Protein AF-A0A9P8D6M0-F1 (afdb_monomer_lite)

Organism: NCBI:txid1042133

Sequence (236 aa):
MTFIRHVSILCFIEASYGNVHDTEAHINGLINAVHLLSPLDDDFGHQSELEEELANRYLLLTYYAYQGFKARILGSDSLQNLFRQNNTAEFSTFVSQIYLWKTQNIGHLEMRLNAMKLLPFFFAALPSSTQFHNIDASPLIDCLKHVTTATQTVREDRYKCDPSWEWIEGSDSRLLCATIGSHFSSLFHDDMFSAAQSSKYSTSWSGMCAASSLYMHSVLELWNGGEAIDARFYVS

Radius of gyration: 18.77 Å; chains: 1; bounding box: 54×47×49 Å

Secondary structure (DSSP, 8-state):
-HHHHHHHHHHHHHHHHT-HHHHHHHHHHHHHHHHHHS-SSTTS----HHHHHHHHHHHHHHHHHHHHHHHHHHT-HHHHHHHHS-S---HHHHHHHHHHHHHTTGGGHHHHHHHHHHHHHHTSPPPTT--PPPEE-HHHHHHHHHHHHHHHHHHHSTTT--THHHHHHTHHHHHHHHHHHHHHHHHS--TTTTTT---SSEE-HHHHHHHHHHIIIIIS-TT-TT-PPPGGG---

Structure (mmCIF, N/CA/C/O backbone):
data_AF-A0A9P8D6M0-F1
#
_entry.id   AF-A0A9P8D6M0-F1
#
loop_
_atom_site.group_PDB
_atom_site.id
_atom_site.type_symbol
_atom_site.label_atom_id
_atom_site.label_alt_id
_atom_site.label_comp_id
_atom_site.label_asym_id
_atom_site.label_entity_id
_atom_site.label_seq_id
_atom_site.pdbx_PDB_ins_code
_atom_site.Cartn_x
_atom_site.Cartn_y
_atom_site.Cartn_z
_atom_site.occupancy
_atom_site.B_iso_or_equiv
_atom_site.auth_seq_id
_atom_site.auth_comp_id
_atom_site.auth_asym_id
_atom_site.auth_atom_id
_atom_site.pdbx_PDB_model_num
ATOM 1 N N . MET A 1 1 ? 6.606 -2.629 -18.109 1.00 68.81 1 MET A N 1
ATOM 2 C CA . MET A 1 1 ? 6.425 -1.821 -16.875 1.00 68.81 1 MET A CA 1
ATOM 3 C C . MET A 1 1 ? 5.336 -0.750 -16.903 1.00 68.81 1 MET A C 1
ATOM 5 O O . MET A 1 1 ? 4.592 -0.636 -15.935 1.00 68.81 1 MET A O 1
ATOM 9 N N . THR A 1 2 ? 5.182 0.025 -17.980 1.00 80.44 2 THR A N 1
ATOM 10 C CA . THR A 1 2 ? 4.226 1.149 -18.046 1.00 80.44 2 THR A CA 1
ATOM 11 C C . THR A 1 2 ? 2.773 0.771 -17.724 1.00 80.44 2 THR A C 1
ATOM 13 O O . THR A 1 2 ? 2.105 1.526 -17.029 1.00 80.44 2 THR A O 1
ATOM 16 N N . PHE A 1 3 ? 2.283 -0.387 -18.178 1.00 86.56 3 PHE A N 1
ATOM 17 C CA . PHE A 1 3 ? 0.923 -0.860 -17.880 1.00 86.56 3 PHE A CA 1
ATOM 18 C C . PHE A 1 3 ? 0.691 -1.075 -16.375 1.00 86.56 3 PHE A C 1
ATOM 20 O O . PHE A 1 3 ? -0.178 -0.420 -15.807 1.00 86.56 3 PHE A O 1
ATOM 27 N N . ILE A 1 4 ? 1.518 -1.914 -15.731 1.00 88.81 4 ILE A N 1
ATOM 28 C CA . ILE A 1 4 ? 1.419 -2.244 -14.296 1.00 88.81 4 ILE A CA 1
ATOM 29 C C . ILE A 1 4 ? 1.401 -0.964 -13.462 1.00 88.81 4 ILE A C 1
ATOM 31 O O . ILE A 1 4 ? 0.510 -0.763 -12.647 1.00 88.81 4 ILE A O 1
ATOM 35 N N . ARG A 1 5 ? 2.320 -0.039 -13.752 1.00 90.69 5 ARG A N 1
ATOM 36 C CA . ARG A 1 5 ? 2.402 1.255 -13.072 1.00 90.69 5 ARG A CA 1
ATOM 37 C C . ARG A 1 5 ? 1.114 2.079 -13.178 1.00 90.69 5 ARG A C 1
ATOM 39 O O . ARG A 1 5 ? 0.656 2.618 -12.178 1.00 90.69 5 ARG A O 1
ATOM 46 N N . HIS A 1 6 ? 0.539 2.212 -14.376 1.00 90.94 6 HIS A N 1
ATOM 47 C CA . HIS A 1 6 ? -0.672 3.020 -14.565 1.00 90.94 6 HIS A CA 1
ATOM 48 C C . HIS A 1 6 ? -1.898 2.384 -13.917 1.00 90.94 6 HIS A C 1
ATOM 50 O O . HIS A 1 6 ? -2.681 3.100 -13.297 1.00 90.94 6 HIS A O 1
ATOM 56 N N . VAL A 1 7 ? -2.051 1.062 -14.020 1.00 92.44 7 VAL A N 1
ATOM 57 C CA . VAL A 1 7 ? -3.169 0.368 -13.373 1.00 92.44 7 VAL A CA 1
ATOM 58 C C . VAL A 1 7 ? -3.021 0.423 -11.850 1.00 92.44 7 VAL A C 1
ATOM 60 O O . VAL A 1 7 ? -4.000 0.693 -11.169 1.00 92.44 7 VAL A O 1
ATOM 63 N N . SER A 1 8 ? -1.806 0.312 -11.301 1.00 92.12 8 SER A N 1
ATOM 64 C CA . SER A 1 8 ? -1.553 0.542 -9.870 1.00 92.12 8 SER A CA 1
ATOM 65 C C . SER A 1 8 ? -1.984 1.937 -9.406 1.00 92.12 8 SER A C 1
ATOM 67 O O . SER A 1 8 ? -2.652 2.067 -8.381 1.00 92.12 8 SER A O 1
ATOM 69 N N . ILE A 1 9 ? -1.653 2.988 -10.167 1.00 90.94 9 ILE A N 1
ATOM 70 C CA . ILE A 1 9 ? -2.104 4.359 -9.872 1.00 90.94 9 ILE A CA 1
ATOM 71 C C . ILE A 1 9 ? -3.635 4.448 -9.920 1.00 90.94 9 ILE A C 1
ATOM 73 O O . ILE A 1 9 ? -4.235 5.047 -9.027 1.00 90.94 9 ILE A O 1
ATOM 77 N N . LEU A 1 10 ? -4.267 3.848 -10.933 1.00 91.19 10 LEU A N 1
ATOM 78 C CA . LEU A 1 10 ? -5.723 3.832 -11.074 1.00 91.19 10 LEU A CA 1
ATOM 79 C C . LEU A 1 10 ? -6.395 3.171 -9.862 1.00 91.19 10 LEU A C 1
ATOM 81 O O . LEU A 1 10 ? -7.281 3.779 -9.267 1.00 91.19 10 LEU A O 1
ATOM 85 N N . CYS A 1 11 ? -5.899 2.009 -9.427 1.00 91.31 11 CYS A N 1
ATOM 86 C CA . CYS A 1 11 ? -6.375 1.328 -8.224 1.00 91.31 11 CYS A CA 1
ATOM 87 C C . CYS A 1 11 ? -6.302 2.230 -6.984 1.00 91.31 11 CYS A C 1
ATOM 89 O O . CYS A 1 11 ? -7.242 2.280 -6.197 1.00 91.31 11 CYS A O 1
ATOM 91 N N . PHE A 1 12 ? -5.202 2.968 -6.802 1.00 86.12 12 PHE A N 1
ATOM 92 C CA . PHE A 1 12 ? -5.057 3.909 -5.687 1.00 86.12 12 PHE A CA 1
ATOM 93 C C . PHE A 1 12 ? -6.108 5.020 -5.715 1.00 86.12 12 PHE A C 1
ATOM 95 O O . PHE A 1 12 ? -6.651 5.387 -4.669 1.00 86.12 12 PHE A O 1
ATOM 102 N N . ILE A 1 13 ? -6.381 5.563 -6.902 1.00 85.25 13 ILE A N 1
ATOM 103 C CA . ILE A 1 13 ? -7.381 6.612 -7.100 1.00 85.25 13 ILE A CA 1
ATOM 104 C C . ILE A 1 13 ? -8.771 6.055 -6.780 1.00 85.25 13 ILE A C 1
ATOM 106 O O . ILE A 1 13 ? -9.466 6.605 -5.929 1.00 85.25 13 ILE A O 1
ATOM 110 N N . GLU A 1 14 ? -9.154 4.939 -7.393 1.00 86.81 14 GLU A N 1
ATOM 111 C CA . GLU A 1 14 ? -10.453 4.288 -7.191 1.00 86.81 14 GLU A CA 1
ATOM 112 C C . GLU A 1 14 ? -10.690 3.892 -5.730 1.00 86.81 14 GLU A C 1
ATOM 114 O O . GLU A 1 14 ? -11.749 4.200 -5.178 1.00 86.81 14 GLU A O 1
ATOM 119 N N . ALA A 1 15 ? -9.687 3.309 -5.065 1.00 81.75 15 ALA A N 1
ATOM 120 C CA . ALA A 1 15 ? -9.768 2.949 -3.651 1.00 81.75 15 ALA A CA 1
ATOM 121 C C . ALA A 1 15 ? -9.974 4.182 -2.765 1.00 81.75 15 ALA A C 1
ATOM 123 O O . ALA A 1 15 ? -10.752 4.143 -1.812 1.00 81.75 15 ALA A O 1
ATOM 124 N N . SER A 1 16 ? -9.315 5.295 -3.103 1.00 77.44 16 SER A N 1
ATOM 125 C CA . SER A 1 16 ? -9.467 6.569 -2.390 1.00 77.44 16 SER A CA 1
ATOM 126 C C . SER A 1 16 ? -10.862 7.176 -2.572 1.00 77.44 16 SER A C 1
ATOM 128 O O . SER A 1 16 ? -11.345 7.865 -1.674 1.00 77.44 16 SER A O 1
ATOM 130 N N . TYR A 1 17 ? -11.527 6.899 -3.698 1.00 76.25 17 TYR A N 1
ATOM 131 C CA . TYR A 1 17 ? -12.930 7.256 -3.936 1.00 76.25 17 TYR A CA 1
ATOM 132 C C . TYR A 1 17 ? -13.930 6.268 -3.321 1.00 76.25 17 TYR A C 1
ATOM 134 O O . TYR A 1 17 ? -15.126 6.548 -3.325 1.00 76.25 17 TYR A O 1
ATOM 142 N N . GLY A 1 18 ? -13.458 5.147 -2.773 1.00 73.56 18 GLY A N 1
ATOM 143 C CA . GLY A 1 18 ? -14.300 4.096 -2.208 1.00 73.56 18 GLY A CA 1
ATOM 144 C C . GLY A 1 18 ? -14.907 3.144 -3.240 1.00 73.56 18 GLY A C 1
ATOM 145 O O . GLY A 1 18 ? -15.802 2.374 -2.891 1.00 73.56 18 GLY A O 1
ATOM 146 N N . ASN A 1 19 ? -14.409 3.135 -4.482 1.00 82.44 19 ASN A N 1
ATOM 147 C CA . ASN A 1 19 ? -14.841 2.212 -5.538 1.00 82.44 19 ASN A CA 1
ATOM 148 C C . ASN A 1 19 ? -14.213 0.821 -5.339 1.00 82.44 19 ASN A C 1
ATOM 150 O O . ASN A 1 19 ? -13.439 0.341 -6.163 1.00 82.44 19 ASN A O 1
ATOM 154 N N . VAL A 1 20 ? -14.540 0.169 -4.219 1.00 81.50 20 VAL A N 1
ATOM 155 C CA . VAL A 1 20 ? -13.906 -1.087 -3.776 1.00 81.50 20 VAL A CA 1
ATOM 156 C C . VAL A 1 20 ? -13.996 -2.191 -4.834 1.00 81.50 20 VAL A C 1
ATOM 158 O O . VAL A 1 20 ? -13.030 -2.928 -5.007 1.00 81.50 20 VAL A O 1
ATOM 161 N N . HIS A 1 21 ? -15.125 -2.295 -5.544 1.00 83.88 21 HIS A N 1
ATOM 162 C CA . HIS A 1 21 ? -15.348 -3.340 -6.547 1.00 83.88 21 HIS A CA 1
ATOM 163 C C . HIS A 1 21 ? -14.479 -3.153 -7.799 1.00 83.88 21 HIS A C 1
ATOM 165 O O . HIS A 1 21 ? -13.825 -4.099 -8.237 1.00 83.88 21 HIS A O 1
ATOM 171 N N . ASP A 1 22 ? -14.419 -1.931 -8.333 1.00 87.75 22 ASP A N 1
ATOM 172 C CA . ASP A 1 22 ? -13.602 -1.620 -9.511 1.00 87.75 22 ASP A CA 1
ATOM 173 C C . ASP A 1 22 ? -12.113 -1.786 -9.188 1.00 87.75 22 ASP A C 1
ATOM 175 O O . ASP A 1 22 ? -11.378 -2.434 -9.936 1.00 87.75 22 ASP A O 1
ATOM 179 N N . THR A 1 23 ? -11.685 -1.313 -8.010 1.00 89.25 23 THR A N 1
ATOM 180 C CA . THR A 1 23 ? -10.311 -1.525 -7.545 1.00 89.25 23 THR A CA 1
ATOM 181 C C . THR A 1 23 ? -9.975 -3.010 -7.421 1.00 89.25 23 THR A C 1
ATOM 183 O O . THR A 1 23 ? -8.893 -3.428 -7.829 1.00 89.25 23 THR A O 1
ATOM 186 N N . GLU A 1 24 ? -10.881 -3.829 -6.883 1.00 89.25 24 GLU A N 1
ATOM 187 C CA . GLU A 1 24 ? -10.674 -5.277 -6.764 1.00 89.25 24 GLU A CA 1
ATOM 188 C C . GLU A 1 24 ? -10.514 -5.943 -8.132 1.00 89.25 24 GLU A C 1
ATOM 190 O O . GLU A 1 24 ? -9.619 -6.769 -8.326 1.00 89.25 24 GLU A O 1
ATOM 195 N N . ALA A 1 25 ? -11.343 -5.560 -9.105 1.00 91.12 25 ALA A N 1
ATOM 196 C CA . ALA A 1 25 ? -11.245 -6.058 -10.472 1.00 91.12 25 ALA A CA 1
ATOM 197 C C . ALA A 1 25 ? -9.892 -5.695 -11.108 1.00 91.12 25 ALA A C 1
ATOM 199 O O . ALA A 1 25 ? -9.228 -6.559 -11.690 1.00 91.12 25 ALA A O 1
ATOM 200 N N . HIS A 1 26 ? -9.437 -4.451 -10.947 1.00 92.81 26 HIS A N 1
ATOM 201 C CA . HIS A 1 26 ? -8.143 -4.005 -11.464 1.00 92.81 26 HIS A CA 1
ATOM 202 C C . HIS A 1 26 ? -6.951 -4.661 -10.756 1.00 92.81 26 HIS A C 1
ATOM 204 O O . HIS A 1 26 ? -5.991 -5.043 -11.426 1.00 92.81 26 HIS A O 1
ATOM 210 N N . ILE A 1 27 ? -7.011 -4.874 -9.439 1.00 90.56 27 ILE A N 1
ATOM 211 C CA . ILE A 1 27 ? -5.976 -5.609 -8.692 1.00 90.56 27 ILE A CA 1
ATOM 212 C C . ILE A 1 27 ? -5.901 -7.063 -9.147 1.00 90.56 27 ILE A C 1
ATOM 214 O O . ILE A 1 27 ? -4.808 -7.569 -9.387 1.00 90.56 27 ILE A O 1
ATOM 218 N N . ASN A 1 28 ? -7.040 -7.727 -9.336 1.00 89.88 28 ASN A N 1
ATOM 219 C CA . ASN A 1 28 ? -7.070 -9.082 -9.885 1.00 89.88 28 ASN A CA 1
ATOM 220 C C . ASN A 1 28 ? -6.449 -9.141 -11.287 1.00 89.88 28 ASN A C 1
ATOM 222 O O . ASN A 1 28 ? -5.676 -10.053 -11.587 1.00 89.88 28 ASN A O 1
ATOM 226 N N . GLY A 1 29 ? -6.739 -8.145 -12.129 1.00 89.56 29 GLY A N 1
ATOM 227 C CA . GLY A 1 29 ? -6.099 -7.983 -13.433 1.00 89.56 29 GLY A CA 1
ATOM 228 C C . GLY A 1 29 ? -4.584 -7.780 -13.332 1.00 89.56 29 GLY A C 1
ATOM 229 O O . GLY A 1 29 ? -3.839 -8.403 -14.085 1.00 89.56 29 GLY A O 1
ATOM 230 N N . LEU A 1 30 ? -4.119 -6.962 -12.383 1.00 89.69 30 LEU A N 1
ATOM 231 C CA . LEU A 1 30 ? -2.697 -6.731 -12.114 1.00 89.69 30 LEU A CA 1
ATOM 232 C C . LEU A 1 30 ? -1.973 -8.001 -11.670 1.00 89.69 30 LEU A C 1
ATOM 234 O O . LEU A 1 30 ? -0.913 -8.295 -12.212 1.00 89.69 30 LEU A O 1
ATOM 238 N N . ILE A 1 31 ? -2.541 -8.751 -10.723 1.00 87.75 31 ILE A N 1
ATOM 239 C CA . ILE A 1 31 ? -1.987 -10.026 -10.244 1.00 87.75 31 ILE A CA 1
ATOM 240 C C . ILE A 1 31 ? -1.810 -10.978 -11.428 1.00 87.75 31 ILE A C 1
ATOM 242 O O . ILE A 1 31 ? -0.715 -11.481 -11.664 1.00 87.75 31 ILE A O 1
ATOM 246 N N . ASN A 1 32 ? -2.861 -11.154 -12.234 1.00 86.50 32 ASN A N 1
ATOM 247 C CA . ASN A 1 32 ? -2.803 -12.007 -13.418 1.00 86.50 32 ASN A CA 1
ATOM 248 C C . ASN A 1 32 ? -1.761 -11.512 -14.434 1.00 86.50 32 ASN A C 1
ATOM 250 O O . ASN A 1 32 ? -1.028 -12.318 -14.995 1.00 86.50 32 ASN A O 1
ATOM 254 N N . ALA A 1 33 ? -1.663 -10.199 -14.660 1.00 83.44 33 ALA A N 1
ATOM 255 C CA . ALA A 1 33 ? -0.677 -9.626 -15.570 1.00 83.44 33 ALA A CA 1
ATOM 256 C C . ALA A 1 33 ? 0.760 -9.840 -15.075 1.00 83.44 33 ALA A C 1
ATOM 258 O O . ALA A 1 33 ? 1.616 -10.196 -15.875 1.00 83.44 33 ALA A O 1
ATOM 259 N N . VAL A 1 34 ? 1.027 -9.661 -13.778 1.00 81.69 34 VAL A N 1
ATOM 260 C CA . VAL A 1 34 ? 2.345 -9.935 -13.187 1.00 81.69 34 VAL A CA 1
ATOM 261 C C . VAL A 1 34 ? 2.681 -11.419 -13.296 1.00 81.69 34 VAL A C 1
ATOM 263 O O . VAL A 1 34 ? 3.779 -11.733 -13.730 1.00 81.69 34 VAL A O 1
ATOM 266 N N . HIS A 1 35 ? 1.744 -12.329 -13.016 1.00 78.88 35 HIS A N 1
ATOM 267 C CA . HIS A 1 35 ? 1.974 -13.768 -13.198 1.00 78.88 35 HIS A CA 1
ATOM 268 C C . HIS A 1 35 ? 2.259 -14.155 -14.652 1.00 78.88 35 HIS A C 1
ATOM 270 O O . HIS A 1 35 ? 3.153 -14.954 -14.895 1.00 78.88 35 HIS A O 1
ATOM 276 N N . LEU A 1 36 ? 1.527 -13.588 -15.615 1.00 75.06 36 LEU A N 1
ATOM 277 C CA . LEU A 1 36 ? 1.749 -13.844 -17.044 1.00 75.06 36 LEU A CA 1
ATOM 278 C C . LEU A 1 36 ? 3.077 -13.272 -17.554 1.00 75.06 36 LEU A C 1
ATOM 280 O O . LEU A 1 36 ? 3.615 -13.769 -18.538 1.00 75.06 36 LEU A O 1
ATOM 284 N N . LEU A 1 37 ? 3.561 -12.197 -16.931 1.00 70.06 37 LEU A N 1
ATOM 285 C CA . LEU A 1 37 ? 4.826 -11.547 -17.274 1.00 70.06 37 LEU A 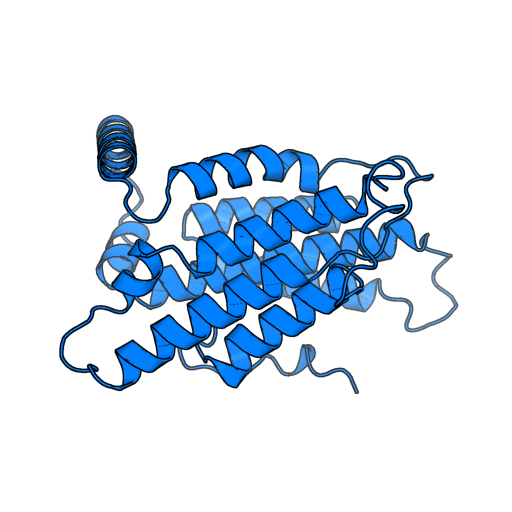CA 1
ATOM 286 C C . LEU A 1 37 ? 6.009 -12.096 -16.468 1.00 70.06 37 LEU A C 1
ATOM 288 O O . LEU A 1 37 ? 7.148 -11.810 -16.822 1.00 70.06 37 LEU A O 1
ATOM 292 N N . SER A 1 38 ? 5.746 -12.857 -15.403 1.00 64.88 38 SER A N 1
ATOM 293 C CA . SER A 1 38 ? 6.770 -13.534 -14.619 1.00 64.88 38 SER A CA 1
ATOM 294 C C . SER A 1 38 ? 7.327 -14.693 -15.454 1.00 64.88 38 SER A C 1
ATOM 296 O O . SER A 1 38 ? 6.543 -15.452 -16.035 1.00 64.88 38 SER A O 1
ATOM 298 N N . PRO A 1 39 ? 8.657 -14.821 -15.578 1.00 55.94 39 PRO A N 1
ATOM 299 C CA . PRO A 1 39 ? 9.286 -15.776 -16.477 1.00 55.94 39 PRO A CA 1
ATOM 300 C C . PRO A 1 39 ? 9.166 -17.187 -15.893 1.00 55.94 39 PRO A C 1
ATOM 302 O O . PRO A 1 39 ? 10.076 -17.695 -15.246 1.00 55.94 39 PRO A O 1
ATOM 305 N N . LEU A 1 40 ? 8.018 -17.829 -16.099 1.00 52.06 40 LEU A N 1
ATOM 306 C CA . LEU A 1 40 ? 7.870 -19.267 -15.867 1.00 52.06 40 LEU A CA 1
ATOM 307 C C . LEU A 1 40 ? 8.442 -20.097 -17.029 1.00 52.06 40 LEU A C 1
ATOM 309 O O . LEU A 1 40 ? 8.660 -21.288 -16.850 1.00 52.06 40 LEU A O 1
ATOM 313 N N . ASP A 1 41 ? 8.751 -19.465 -18.167 1.00 46.25 41 ASP A N 1
ATOM 314 C CA . ASP A 1 41 ? 9.452 -20.071 -19.299 1.00 46.25 41 ASP A CA 1
ATOM 315 C C . ASP A 1 41 ? 10.568 -19.131 -19.792 1.00 46.25 41 ASP A C 1
ATOM 317 O O . ASP A 1 41 ? 10.318 -17.965 -20.106 1.00 46.25 41 ASP A O 1
ATOM 321 N N . ASP A 1 42 ? 11.789 -19.668 -19.892 1.00 49.97 42 ASP A N 1
ATOM 322 C CA . ASP A 1 42 ? 13.072 -19.046 -20.296 1.00 49.97 42 ASP A CA 1
ATOM 323 C C . ASP A 1 42 ? 13.070 -18.313 -21.666 1.00 49.97 42 ASP A C 1
ATOM 325 O O . ASP A 1 42 ? 14.105 -17.816 -22.114 1.00 49.97 42 ASP A O 1
ATOM 329 N N . ASP A 1 43 ? 11.928 -18.242 -22.357 1.00 49.81 43 ASP A N 1
ATOM 330 C CA . ASP A 1 43 ? 11.811 -17.834 -23.765 1.00 49.81 43 ASP A CA 1
ATOM 331 C C . ASP A 1 43 ? 11.221 -16.419 -23.959 1.00 49.81 43 ASP A C 1
ATOM 333 O O . ASP A 1 43 ? 11.265 -15.857 -25.059 1.00 49.81 43 ASP A O 1
ATOM 337 N N . PHE A 1 44 ? 10.706 -15.782 -22.897 1.00 44.72 44 PHE A N 1
ATOM 338 C CA . PHE A 1 44 ? 10.322 -14.367 -22.941 1.00 44.72 44 PHE A CA 1
ATOM 339 C C . PHE A 1 44 ? 11.512 -13.488 -22.554 1.00 44.72 44 PHE A C 1
ATOM 341 O O . PHE A 1 44 ? 11.949 -13.458 -21.408 1.00 44.72 44 PHE A O 1
ATOM 348 N N . GLY A 1 45 ? 12.044 -12.788 -23.562 1.00 49.12 45 GLY A N 1
ATOM 349 C CA . GLY A 1 45 ? 13.271 -11.997 -23.506 1.00 49.12 45 GLY A CA 1
ATOM 350 C C . GLY A 1 45 ? 13.483 -11.219 -22.207 1.00 49.12 45 GLY A C 1
ATOM 351 O O . GLY A 1 45 ? 12.568 -10.583 -21.693 1.00 49.12 45 GLY A O 1
ATOM 352 N N . HIS A 1 46 ? 14.730 -11.272 -21.733 1.00 48.94 46 HIS A N 1
ATOM 353 C CA . HIS A 1 46 ? 15.239 -10.735 -20.473 1.00 48.94 46 HIS A CA 1
ATOM 354 C C . HIS A 1 46 ? 14.590 -9.403 -20.060 1.00 48.94 46 HIS A C 1
ATOM 356 O O . HIS A 1 46 ? 15.062 -8.325 -20.436 1.00 48.94 46 HIS A O 1
ATOM 362 N N . GLN A 1 47 ? 13.527 -9.458 -19.250 1.00 56.91 47 GLN A N 1
ATOM 363 C CA . GLN A 1 47 ? 13.171 -8.309 -18.426 1.00 56.91 47 GLN A CA 1
ATOM 364 C C . GLN A 1 47 ? 14.352 -8.047 -17.495 1.00 56.91 47 GLN A C 1
ATOM 366 O O . GLN A 1 47 ? 14.925 -8.974 -16.926 1.00 56.91 47 GLN A O 1
ATOM 371 N N . SER A 1 48 ? 14.765 -6.784 -17.383 1.00 67.62 48 SER A N 1
ATOM 372 C CA . SER A 1 48 ? 15.813 -6.453 -16.420 1.00 67.62 48 SER A CA 1
ATOM 373 C C . SER A 1 48 ? 15.295 -6.720 -15.005 1.00 67.62 48 SER A C 1
ATOM 375 O O . SER A 1 48 ? 14.139 -6.412 -14.716 1.00 67.62 48 SER A O 1
ATOM 377 N N . GLU A 1 49 ? 16.150 -7.236 -14.120 1.00 77.25 49 GLU A N 1
ATOM 378 C CA . GLU A 1 49 ? 15.826 -7.491 -12.703 1.00 77.25 49 GLU A CA 1
ATOM 379 C C . GLU A 1 49 ? 15.170 -6.267 -12.025 1.00 77.25 49 GLU A C 1
ATOM 381 O O . GLU A 1 49 ? 14.292 -6.396 -11.174 1.00 77.25 49 GLU A O 1
ATOM 386 N N . LEU A 1 50 ? 15.546 -5.055 -12.456 1.00 83.69 50 LEU A N 1
ATOM 387 C CA . LEU A 1 50 ? 14.959 -3.792 -12.008 1.00 83.69 50 LEU A CA 1
ATOM 388 C C . LEU A 1 50 ? 13.480 -3.649 -12.387 1.00 83.69 50 LEU A C 1
ATOM 390 O O . LEU A 1 50 ? 12.676 -3.176 -11.583 1.00 83.69 50 LEU A O 1
ATOM 394 N N . GLU A 1 51 ? 13.126 -3.990 -13.625 1.00 83.69 51 GLU A N 1
ATOM 395 C CA . GLU A 1 51 ? 11.750 -3.895 -14.103 1.00 83.69 51 GLU A CA 1
ATOM 396 C C . GLU A 1 51 ? 10.851 -4.865 -13.337 1.00 83.69 51 GLU A C 1
ATOM 398 O O . GLU A 1 51 ? 9.793 -4.460 -12.857 1.00 83.69 51 GLU A O 1
ATOM 403 N N . GLU A 1 52 ? 11.284 -6.113 -13.171 1.00 83.50 52 GLU A N 1
ATOM 404 C CA . GLU A 1 52 ? 10.541 -7.120 -12.411 1.00 83.50 52 GLU A CA 1
ATOM 405 C C . GLU A 1 52 ? 10.321 -6.681 -10.956 1.00 83.50 52 GLU A C 1
ATOM 407 O O . GLU A 1 52 ? 9.190 -6.662 -10.461 1.00 83.50 52 GLU A O 1
ATOM 412 N N . GLU A 1 53 ? 11.379 -6.227 -10.283 1.00 86.38 53 GLU A N 1
ATOM 413 C CA . GLU A 1 53 ? 11.286 -5.743 -8.906 1.00 86.38 53 GLU A CA 1
ATOM 414 C C . GLU A 1 53 ? 10.381 -4.501 -8.795 1.00 86.38 53 GLU A C 1
ATOM 416 O O . GLU A 1 53 ? 9.613 -4.374 -7.839 1.00 86.38 53 GLU A O 1
ATOM 421 N N . LEU A 1 54 ? 10.388 -3.596 -9.780 1.00 89.50 54 LEU A N 1
ATOM 422 C CA . LEU A 1 54 ? 9.457 -2.463 -9.819 1.00 89.50 54 LEU A CA 1
ATOM 423 C C . LEU A 1 54 ? 8.001 -2.903 -9.999 1.00 89.50 54 LEU A C 1
ATOM 425 O O . LEU A 1 54 ? 7.129 -2.380 -9.303 1.00 89.50 54 LEU A O 1
ATOM 429 N N . ALA A 1 55 ? 7.725 -3.862 -10.886 1.00 88.44 55 ALA A N 1
ATOM 430 C CA . ALA A 1 55 ? 6.390 -4.442 -11.032 1.00 88.44 55 ALA A CA 1
ATOM 431 C C . ALA A 1 55 ? 5.891 -5.034 -9.711 1.00 88.44 55 ALA A C 1
ATOM 433 O O . ALA A 1 55 ? 4.776 -4.721 -9.282 1.00 88.44 55 ALA A O 1
ATOM 434 N N . ASN A 1 56 ? 6.737 -5.820 -9.045 1.00 88.75 56 ASN A N 1
ATOM 435 C CA . ASN A 1 56 ? 6.428 -6.422 -7.752 1.00 88.75 56 ASN A CA 1
ATOM 436 C C . ASN A 1 56 ? 6.160 -5.353 -6.690 1.00 88.75 56 ASN A C 1
ATOM 438 O O . ASN A 1 56 ? 5.160 -5.427 -5.978 1.00 88.75 56 ASN A O 1
ATOM 442 N N . ARG A 1 57 ? 6.985 -4.304 -6.622 1.00 92.25 57 ARG A N 1
ATOM 443 C CA . ARG A 1 57 ? 6.796 -3.186 -5.683 1.00 92.25 57 ARG A CA 1
ATOM 444 C C . ARG A 1 57 ? 5.496 -2.427 -5.914 1.00 92.25 57 ARG A C 1
ATOM 446 O O . ARG A 1 57 ? 4.802 -2.105 -4.948 1.00 92.25 57 ARG A O 1
ATOM 453 N N . TYR A 1 58 ? 5.151 -2.152 -7.171 1.00 91.94 58 TYR A N 1
ATOM 454 C CA . TYR A 1 58 ? 3.891 -1.499 -7.527 1.00 91.94 58 TYR A CA 1
ATOM 455 C C . TYR A 1 58 ? 2.695 -2.364 -7.145 1.00 91.94 58 TYR A C 1
ATOM 457 O O . TYR A 1 58 ? 1.766 -1.857 -6.512 1.00 91.94 58 TYR A O 1
ATOM 465 N N . LEU A 1 59 ? 2.733 -3.661 -7.461 1.00 90.12 59 LEU A N 1
ATOM 466 C CA . LEU A 1 59 ? 1.681 -4.603 -7.094 1.00 90.12 59 LEU A CA 1
ATOM 467 C C . LEU A 1 59 ? 1.517 -4.688 -5.572 1.00 90.12 59 LEU A C 1
ATOM 469 O O . LEU A 1 59 ? 0.413 -4.486 -5.072 1.00 90.12 59 LEU A O 1
ATOM 473 N N . LEU A 1 60 ? 2.610 -4.923 -4.843 1.00 90.88 60 LEU A N 1
ATOM 474 C CA . LEU A 1 60 ? 2.605 -5.080 -3.390 1.00 90.88 60 LEU A CA 1
ATOM 475 C C . LEU A 1 60 ? 2.086 -3.828 -2.687 1.00 90.88 60 LEU A C 1
ATOM 477 O O . LEU A 1 60 ? 1.193 -3.941 -1.854 1.00 90.88 60 LEU A O 1
ATOM 481 N N . LEU A 1 61 ? 2.567 -2.632 -3.048 1.00 90.19 61 LEU A N 1
ATOM 482 C CA . LEU A 1 61 ? 2.064 -1.396 -2.442 1.00 90.19 61 LEU A CA 1
ATOM 483 C C . LEU A 1 61 ? 0.574 -1.182 -2.753 1.00 90.19 61 LEU A C 1
ATOM 485 O O . LEU A 1 61 ? -0.185 -0.776 -1.873 1.00 90.19 61 LEU A O 1
ATOM 489 N N . THR A 1 62 ? 0.157 -1.443 -3.996 1.00 89.56 62 THR A N 1
ATOM 490 C CA . THR A 1 62 ? -1.246 -1.290 -4.415 1.00 89.56 62 THR A CA 1
ATOM 491 C C . THR A 1 62 ? -2.150 -2.229 -3.629 1.00 89.56 62 THR A C 1
ATOM 493 O O . THR A 1 62 ? -3.165 -1.796 -3.086 1.00 89.56 62 THR A O 1
ATOM 496 N N . TYR A 1 63 ? -1.757 -3.497 -3.522 1.00 87.69 63 TYR A N 1
ATOM 497 C CA . TYR A 1 63 ? -2.480 -4.509 -2.764 1.00 87.69 63 TYR A CA 1
ATOM 498 C C . TYR A 1 63 ? -2.543 -4.155 -1.275 1.00 87.69 63 TYR A C 1
ATOM 500 O O . TYR A 1 63 ? -3.623 -4.151 -0.689 1.00 87.69 63 TYR A O 1
ATOM 508 N N . TYR A 1 64 ? -1.405 -3.775 -0.689 1.00 86.81 64 TYR A N 1
ATOM 509 C CA . TYR A 1 64 ? -1.293 -3.342 0.702 1.00 86.81 64 TYR A CA 1
ATOM 510 C C . TYR A 1 64 ? -2.276 -2.201 1.002 1.00 86.81 64 TYR A C 1
ATOM 512 O O . TYR A 1 64 ? -3.070 -2.268 1.941 1.00 86.81 64 TYR A O 1
ATOM 520 N N . ALA A 1 65 ? -2.246 -1.139 0.191 1.00 82.81 65 ALA A N 1
ATOM 521 C CA . ALA A 1 65 ? -3.114 0.014 0.389 1.00 82.81 65 ALA A CA 1
ATOM 522 C C . ALA A 1 65 ? -4.591 -0.340 0.194 1.00 82.81 65 ALA A C 1
ATOM 524 O O . ALA A 1 65 ? -5.421 0.071 1.004 1.00 82.81 65 ALA A O 1
ATOM 525 N N . TYR A 1 66 ? -4.916 -1.125 -0.837 1.00 85.88 66 TYR A N 1
ATOM 526 C CA . TYR A 1 66 ? -6.278 -1.587 -1.085 1.00 85.88 66 TYR A CA 1
ATOM 527 C C . TYR A 1 66 ? -6.839 -2.392 0.078 1.00 85.88 66 TYR A C 1
ATOM 529 O O . TYR A 1 66 ? -7.945 -2.088 0.510 1.00 85.88 66 TYR A O 1
ATOM 537 N N . GLN A 1 67 ? -6.095 -3.356 0.623 1.00 83.19 67 GLN A N 1
ATOM 538 C CA . GLN A 1 67 ? -6.582 -4.144 1.756 1.00 83.19 67 GLN A CA 1
ATOM 539 C C . GLN A 1 67 ? -6.852 -3.257 2.973 1.00 83.19 67 GLN A C 1
ATOM 541 O O . GLN A 1 67 ? -7.910 -3.359 3.598 1.00 83.19 67 GLN A O 1
ATOM 546 N N . GLY A 1 68 ? -5.967 -2.291 3.234 1.00 78.38 68 GLY A N 1
ATOM 547 C CA . GLY A 1 68 ? -6.201 -1.260 4.242 1.00 78.38 68 GLY A CA 1
ATOM 548 C C . GLY A 1 68 ? -7.463 -0.426 3.973 1.00 78.38 68 GLY A C 1
ATOM 549 O O . GLY A 1 68 ? -8.220 -0.146 4.901 1.00 78.38 68 GLY A O 1
ATOM 550 N N . PHE A 1 69 ? -7.735 -0.032 2.725 1.00 77.25 69 PHE A N 1
ATOM 551 C CA . PHE A 1 69 ? -8.953 0.708 2.365 1.00 77.25 69 PHE A CA 1
ATOM 552 C C . PHE A 1 69 ? -10.220 -0.152 2.457 1.00 77.25 69 PHE A C 1
ATOM 554 O O . PHE A 1 69 ? -11.200 0.282 3.063 1.00 77.25 69 PHE A O 1
ATOM 561 N N . LYS A 1 70 ? -10.197 -1.370 1.905 1.00 79.75 70 LYS A N 1
ATOM 562 C CA . LYS A 1 70 ? -11.303 -2.335 1.915 1.00 79.75 70 LYS A CA 1
ATOM 563 C C . LYS A 1 70 ? -11.731 -2.632 3.347 1.00 79.75 70 LYS A C 1
ATOM 565 O O . LYS A 1 70 ? -12.906 -2.464 3.668 1.00 79.75 70 LYS A O 1
ATOM 570 N N . ALA A 1 71 ? -10.783 -2.974 4.221 1.00 75.31 71 ALA A N 1
ATOM 571 C CA . ALA A 1 71 ? -11.053 -3.248 5.630 1.00 75.31 71 ALA A CA 1
ATOM 572 C C . ALA A 1 71 ? -11.714 -2.051 6.341 1.00 75.31 71 ALA A C 1
ATOM 574 O O . ALA A 1 71 ? -12.680 -2.235 7.080 1.00 75.31 71 ALA A O 1
ATOM 575 N N . ARG A 1 72 ? -11.263 -0.816 6.068 1.00 72.50 72 ARG A N 1
ATOM 576 C CA . ARG A 1 72 ? -11.855 0.407 6.648 1.00 72.50 72 ARG A CA 1
ATOM 577 C C . ARG A 1 72 ? -13.281 0.654 6.174 1.00 72.50 72 ARG A C 1
ATOM 579 O O . ARG A 1 72 ? -14.140 0.982 6.986 1.00 72.50 72 ARG A O 1
ATOM 586 N N . ILE A 1 73 ? -13.522 0.539 4.869 1.00 71.00 73 ILE A N 1
ATOM 587 C CA . ILE A 1 73 ? -14.840 0.806 4.288 1.00 71.00 73 ILE A CA 1
ATOM 588 C C . ILE A 1 73 ? -15.825 -0.258 4.763 1.00 71.00 73 ILE A C 1
ATOM 590 O O . ILE A 1 73 ? -16.898 0.085 5.243 1.00 71.00 73 ILE A O 1
ATOM 594 N N . LEU A 1 74 ? -15.458 -1.538 4.682 1.00 72.25 74 LEU A N 1
ATOM 595 C CA . LEU A 1 74 ? -16.349 -2.633 5.061 1.00 72.25 74 LEU A CA 1
ATOM 596 C C . LEU A 1 74 ? -16.557 -2.729 6.577 1.00 72.25 74 LEU A C 1
ATOM 598 O O . LEU A 1 74 ? -17.647 -3.091 7.006 1.00 72.25 74 LEU A O 1
ATOM 602 N N . GLY A 1 75 ? -15.565 -2.352 7.385 1.00 67.19 75 GLY A N 1
ATOM 603 C CA . GLY A 1 75 ? -15.646 -2.383 8.846 1.00 67.19 75 GLY A CA 1
ATOM 604 C C . GLY A 1 75 ? -16.417 -1.227 9.494 1.00 67.19 75 GLY A C 1
ATOM 605 O O . GLY A 1 75 ? -16.510 -1.197 10.717 1.00 67.19 75 GLY A O 1
ATOM 606 N N . SER A 1 76 ? -16.944 -0.267 8.723 1.00 65.94 76 SER A N 1
ATOM 607 C CA . SER A 1 76 ? -17.604 0.927 9.262 1.00 65.94 76 SER A CA 1
ATOM 608 C C . SER A 1 76 ? -18.883 1.280 8.504 1.00 65.94 76 SER A C 1
ATOM 610 O O . SER A 1 76 ? -18.834 1.786 7.383 1.00 65.94 76 SER A O 1
ATOM 612 N N . ASP A 1 77 ? -20.041 1.100 9.145 1.00 66.94 77 ASP A N 1
ATOM 613 C CA . ASP A 1 77 ? -21.351 1.440 8.565 1.00 66.94 77 ASP A CA 1
ATOM 614 C C . ASP A 1 77 ? -21.445 2.913 8.137 1.00 66.94 77 ASP A C 1
ATOM 616 O O . ASP A 1 77 ? -22.085 3.244 7.137 1.00 66.94 77 ASP A O 1
ATOM 620 N N . SER A 1 78 ? -20.793 3.820 8.870 1.00 64.31 78 SER A N 1
ATOM 621 C CA . SER A 1 78 ? -20.766 5.245 8.531 1.00 64.31 78 SER A CA 1
ATOM 622 C C . SER A 1 78 ? -19.972 5.512 7.251 1.00 64.31 78 SER A C 1
ATOM 624 O O . SER A 1 78 ? -20.446 6.265 6.399 1.00 64.31 78 SER A O 1
ATOM 626 N N . LEU A 1 79 ? -18.820 4.857 7.066 1.00 66.50 79 LEU A N 1
ATOM 627 C CA . LEU A 1 79 ? -18.046 4.948 5.827 1.00 66.50 79 LEU A CA 1
ATOM 628 C C . LEU A 1 79 ? -18.764 4.261 4.665 1.00 66.50 79 LEU A C 1
ATOM 630 O O . LEU A 1 79 ? -18.827 4.841 3.583 1.00 66.50 79 LEU A O 1
ATOM 634 N N . GLN A 1 80 ? -19.374 3.089 4.875 1.00 68.50 80 GLN A N 1
ATOM 635 C CA . GLN A 1 80 ? -20.195 2.448 3.843 1.00 68.50 80 GLN A CA 1
ATOM 636 C C . GLN A 1 80 ? -21.319 3.372 3.370 1.00 68.50 80 GLN A C 1
ATOM 638 O O . GLN A 1 80 ? -21.546 3.505 2.170 1.00 68.50 80 GLN A O 1
ATOM 643 N N . ASN A 1 81 ? -22.014 4.035 4.297 1.00 67.19 81 ASN A N 1
ATOM 644 C CA . ASN A 1 81 ? -23.077 4.977 3.955 1.00 67.19 81 ASN A CA 1
ATOM 645 C C . ASN A 1 81 ? -22.542 6.217 3.229 1.00 67.19 81 ASN A C 1
ATOM 647 O O . ASN A 1 81 ? -23.169 6.659 2.268 1.00 67.19 81 ASN A O 1
ATOM 651 N N . LEU A 1 82 ? -21.382 6.739 3.638 1.00 67.94 82 LEU A N 1
ATOM 652 C CA . LEU A 1 82 ? -20.731 7.875 2.982 1.00 67.94 82 LEU A CA 1
ATOM 653 C C . LEU A 1 82 ? -20.337 7.550 1.537 1.00 67.94 82 LEU A C 1
ATOM 655 O O . LEU A 1 82 ? -20.616 8.346 0.651 1.00 67.94 82 LEU A O 1
ATOM 659 N N . PHE A 1 83 ? -19.744 6.381 1.286 1.00 66.81 83 PHE A N 1
ATOM 660 C CA . PHE A 1 83 ? -19.324 5.980 -0.062 1.00 66.81 83 PHE A CA 1
ATOM 661 C C . PHE A 1 83 ? -20.481 5.472 -0.941 1.00 66.81 83 PHE A C 1
ATOM 663 O O . PHE A 1 83 ? -20.386 5.535 -2.164 1.00 66.81 83 PHE A O 1
ATOM 670 N N . ARG A 1 84 ? -21.593 4.998 -0.354 1.00 67.38 84 ARG A N 1
ATOM 671 C CA . ARG A 1 84 ? -22.820 4.633 -1.097 1.00 67.38 84 ARG A CA 1
ATOM 672 C C . ARG A 1 84 ? -23.630 5.840 -1.551 1.00 67.38 84 ARG A C 1
ATOM 674 O O . ARG A 1 84 ? -24.315 5.769 -2.570 1.00 67.38 84 ARG A O 1
ATOM 681 N N . GLN A 1 85 ? -23.615 6.924 -0.784 1.00 59.66 85 GLN A N 1
ATOM 682 C CA . GLN A 1 85 ? -24.210 8.175 -1.227 1.00 59.66 85 GLN A CA 1
ATOM 683 C C . GLN A 1 85 ? -23.271 8.750 -2.284 1.00 59.66 85 GLN A C 1
ATOM 685 O O . GLN A 1 85 ? -22.137 9.073 -1.952 1.00 59.66 85 GLN A O 1
ATOM 690 N N . ASN A 1 86 ? -23.716 8.833 -3.551 1.00 54.47 86 ASN A N 1
ATOM 691 C CA . ASN A 1 86 ? -23.000 9.545 -4.620 1.00 54.47 86 ASN A CA 1
ATOM 692 C C . ASN A 1 86 ? -22.373 10.790 -4.003 1.00 54.47 86 ASN A C 1
ATOM 694 O O . ASN A 1 86 ? -23.130 11.634 -3.542 1.00 54.47 86 ASN A O 1
ATOM 698 N N . ASN A 1 87 ? -21.042 10.825 -3.907 1.00 53.81 87 ASN A N 1
ATOM 699 C CA . ASN A 1 87 ? -20.251 11.733 -3.074 1.00 53.81 87 ASN A CA 1
ATOM 700 C C . ASN A 1 87 ? -20.558 13.216 -3.400 1.00 53.81 87 ASN A C 1
ATOM 702 O O . ASN A 1 87 ? -19.805 13.892 -4.095 1.00 53.81 87 ASN A O 1
ATOM 706 N N . THR A 1 88 ? -21.702 13.727 -2.942 1.00 54.38 88 THR A N 1
ATOM 707 C CA . THR A 1 88 ? -22.210 15.084 -3.196 1.00 54.38 88 THR A CA 1
ATOM 708 C C . THR A 1 88 ? -21.945 16.005 -2.017 1.00 54.38 88 THR A C 1
ATOM 710 O O . THR A 1 88 ? -22.498 17.102 -1.961 1.00 54.38 88 THR A O 1
ATOM 713 N N . ALA A 1 89 ? -21.132 15.574 -1.047 1.00 57.50 89 ALA A N 1
ATOM 714 C CA . ALA A 1 89 ? -20.667 16.469 -0.002 1.00 57.50 89 ALA A CA 1
ATOM 715 C C . ALA A 1 89 ? -19.951 17.649 -0.670 1.00 57.50 89 ALA A C 1
ATOM 717 O O . ALA A 1 89 ? -19.034 17.455 -1.471 1.00 57.50 89 ALA A O 1
ATOM 718 N N . GLU A 1 90 ? -20.384 18.877 -0.371 1.00 67.31 90 GLU A N 1
ATOM 719 C CA . GLU A 1 90 ? -19.695 20.046 -0.900 1.00 67.31 90 GLU A CA 1
ATOM 720 C C . GLU A 1 90 ? -18.221 20.010 -0.488 1.00 67.31 90 GLU A C 1
ATOM 722 O O . GLU A 1 90 ? -17.886 19.750 0.672 1.00 67.31 90 GLU A O 1
ATOM 727 N N . PHE A 1 91 ? -17.340 20.350 -1.430 1.00 70.50 91 PHE A N 1
ATOM 728 C CA . PHE A 1 91 ? -15.898 20.430 -1.198 1.00 70.50 91 PHE A CA 1
ATOM 729 C C . PHE A 1 91 ? -15.551 21.286 0.034 1.00 70.50 91 PHE A C 1
ATOM 731 O O . PHE A 1 91 ? -14.643 20.951 0.792 1.00 70.50 91 PHE A O 1
ATOM 738 N N . SER A 1 92 ? -16.324 22.349 0.279 1.00 73.50 92 SER A N 1
ATOM 739 C CA . SER A 1 92 ? -16.225 23.217 1.458 1.00 73.50 92 SER A CA 1
ATOM 740 C C . SER A 1 92 ? -16.351 22.435 2.776 1.00 73.50 92 SER A C 1
ATOM 742 O O . SER A 1 92 ? -15.516 22.577 3.670 1.00 73.50 92 SER A O 1
ATOM 744 N N . THR A 1 93 ? 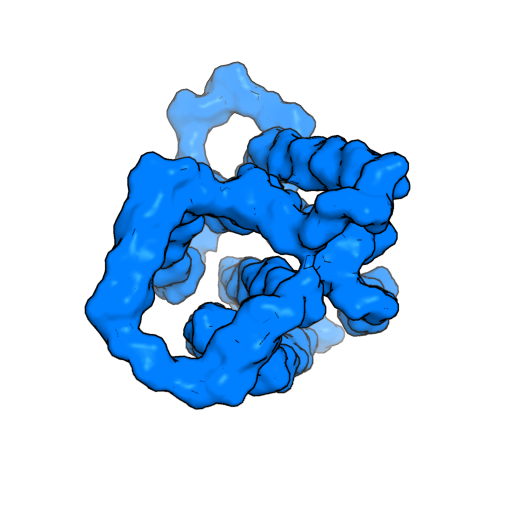-17.342 21.547 2.866 1.00 70.44 93 THR A N 1
ATOM 745 C CA . THR A 1 93 ? -17.629 20.724 4.048 1.00 70.44 93 THR A CA 1
ATOM 746 C C . THR A 1 93 ? -16.527 19.695 4.275 1.00 70.44 93 THR A C 1
ATOM 748 O O . THR A 1 93 ? -16.059 19.529 5.403 1.00 70.44 93 THR A O 1
ATOM 751 N N . PHE A 1 94 ? -16.049 19.060 3.202 1.00 69.00 94 PHE A N 1
ATOM 752 C CA . PHE A 1 94 ? -14.923 18.129 3.271 1.00 69.00 94 PHE A CA 1
ATOM 753 C C . PHE A 1 94 ? -13.646 18.814 3.784 1.00 69.00 94 PHE A C 1
ATOM 755 O O . PHE A 1 94 ? -13.003 18.321 4.712 1.00 69.00 94 PHE A O 1
ATOM 762 N N . VAL A 1 95 ? -13.299 19.990 3.248 1.00 74.81 95 VAL A N 1
ATOM 763 C CA . VAL A 1 95 ? -12.115 20.751 3.683 1.00 74.81 95 VAL A CA 1
ATOM 764 C C . VAL A 1 95 ? -12.214 21.146 5.159 1.00 74.81 95 VAL A C 1
ATOM 766 O O . VAL A 1 95 ? -11.229 21.018 5.890 1.00 74.81 95 VAL A O 1
ATOM 769 N N . SER A 1 96 ? -13.390 21.574 5.628 1.00 76.94 96 SER A N 1
ATOM 770 C CA . SER A 1 96 ? -13.606 21.880 7.048 1.00 76.94 96 SER A CA 1
ATOM 771 C C . SER A 1 96 ? -13.417 20.655 7.949 1.00 76.94 96 SER A C 1
ATOM 773 O O . SER A 1 96 ? -12.803 20.780 9.009 1.00 76.94 96 SER A O 1
ATOM 775 N N . GLN A 1 97 ? -13.875 19.472 7.529 1.00 70.00 97 GLN A N 1
ATOM 776 C CA . GLN A 1 97 ? -13.667 18.228 8.280 1.00 70.00 97 GLN A CA 1
ATOM 777 C C . GLN A 1 97 ? -12.191 17.822 8.335 1.00 70.00 97 GLN A C 1
ATOM 779 O O . GLN A 1 97 ? -11.680 17.519 9.411 1.00 70.00 97 GLN A O 1
ATOM 784 N N . ILE A 1 98 ? -11.477 17.888 7.209 1.00 73.19 98 ILE A N 1
ATOM 785 C CA . ILE A 1 98 ? -10.033 17.616 7.151 1.00 73.19 98 ILE A CA 1
ATOM 786 C C . ILE A 1 98 ? -9.257 18.575 8.061 1.00 73.19 98 ILE A C 1
ATOM 788 O O . ILE A 1 98 ? -8.353 18.149 8.784 1.00 73.19 98 ILE A O 1
ATOM 792 N N . TYR A 1 99 ? -9.619 19.861 8.070 1.00 79.44 99 TYR A N 1
ATOM 793 C CA . TYR A 1 99 ? -9.005 20.841 8.962 1.00 79.44 99 TYR A CA 1
ATOM 794 C C . TYR A 1 99 ? -9.264 20.511 10.437 1.00 79.44 99 TYR A C 1
ATOM 796 O O . TYR A 1 99 ? -8.329 20.537 11.235 1.00 79.44 99 TYR A O 1
ATOM 804 N N . LEU A 1 100 ? -10.500 20.143 10.790 1.00 78.56 100 LEU A N 1
ATOM 805 C CA . LEU A 1 100 ? -10.869 19.741 12.148 1.00 78.56 100 LEU A CA 1
ATOM 806 C C . LEU A 1 100 ? -10.102 18.493 12.609 1.00 78.56 100 LEU A C 1
ATOM 808 O O . LEU A 1 100 ? -9.542 18.471 13.701 1.00 78.56 100 LEU A O 1
ATOM 812 N N . TRP A 1 101 ? -10.026 17.461 11.771 1.00 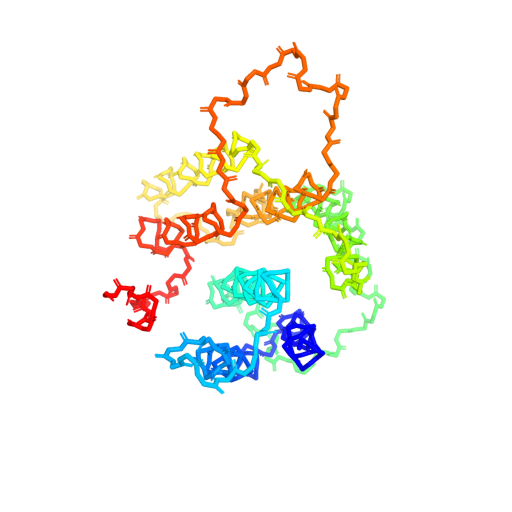74.56 101 TRP A N 1
ATOM 813 C CA . TRP A 1 101 ? -9.275 16.247 12.095 1.00 74.56 101 TRP A CA 1
ATOM 814 C C . TRP A 1 101 ? -7.784 16.522 12.250 1.00 74.56 101 TRP A C 1
ATOM 816 O O . TRP A 1 101 ? -7.147 15.954 13.136 1.00 74.56 101 TRP A O 1
ATOM 826 N N . LYS A 1 102 ? -7.232 17.430 11.437 1.00 77.19 102 LYS A N 1
ATOM 827 C CA . LYS A 1 102 ? -5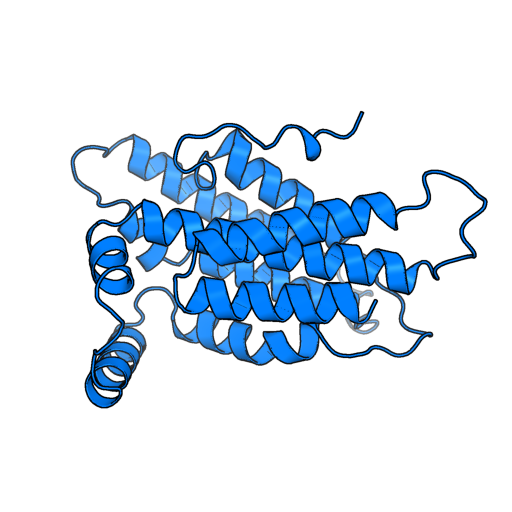.845 17.874 11.579 1.00 77.19 102 LYS A CA 1
ATOM 828 C C . LYS A 1 102 ? -5.622 18.582 12.916 1.00 77.19 102 LYS A C 1
ATOM 830 O O . LYS A 1 102 ? -4.663 18.251 13.605 1.00 77.19 102 LYS A O 1
ATOM 835 N N . THR A 1 103 ? -6.475 19.537 13.294 1.00 81.19 103 THR A N 1
ATOM 836 C CA . THR A 1 103 ? -6.312 20.282 14.557 1.00 81.19 103 THR A CA 1
ATOM 837 C C . THR A 1 103 ? -6.504 19.399 15.786 1.00 81.19 103 THR A C 1
ATOM 839 O O . THR A 1 103 ? -5.846 19.620 16.799 1.00 81.19 103 THR A O 1
ATOM 842 N N . GLN A 1 104 ? -7.351 18.376 15.689 1.00 76.06 104 GLN A N 1
ATOM 843 C CA . GLN A 1 104 ? -7.594 17.404 16.757 1.00 76.06 104 GLN A CA 1
ATOM 844 C C . GLN A 1 104 ? -6.619 16.213 16.740 1.00 76.06 104 GLN A C 1
ATOM 846 O O . GLN A 1 104 ? -6.734 15.327 17.582 1.00 76.06 104 GLN A O 1
ATOM 851 N N . ASN A 1 105 ? -5.665 16.181 15.800 1.00 70.94 105 ASN A N 1
ATOM 852 C CA . ASN A 1 105 ? -4.719 15.079 15.587 1.00 70.94 105 ASN A CA 1
ATOM 853 C C . ASN A 1 105 ? -5.390 13.692 15.466 1.00 70.94 105 ASN A C 1
ATOM 855 O O . ASN A 1 105 ? -4.852 12.672 15.898 1.00 70.94 105 ASN A O 1
ATOM 859 N N . ILE A 1 106 ? -6.580 13.646 14.866 1.00 69.56 106 ILE A N 1
ATOM 860 C CA . ILE A 1 106 ? -7.337 12.408 14.664 1.00 69.56 106 ILE A CA 1
ATOM 861 C C . ILE A 1 106 ? -6.649 11.564 13.587 1.00 69.56 106 ILE A C 1
ATOM 863 O O . ILE A 1 106 ? -6.313 12.065 12.508 1.00 69.56 106 ILE A O 1
ATOM 867 N N . GLY A 1 107 ? -6.449 10.268 13.849 1.00 64.00 107 GLY A N 1
ATOM 868 C CA . GLY A 1 107 ? -5.996 9.312 12.833 1.00 64.00 107 GLY A CA 1
ATOM 869 C C . GLY A 1 107 ? -4.572 9.531 12.330 1.00 64.00 107 GLY A C 1
ATOM 870 O O . GLY A 1 107 ? -4.231 8.995 11.276 1.00 64.00 107 GLY A O 1
ATOM 871 N N . HIS A 1 108 ? -3.765 10.355 13.012 1.00 71.62 108 HIS A N 1
ATOM 872 C CA . HIS A 1 108 ? -2.466 10.821 12.514 1.00 71.62 108 HIS A CA 1
ATOM 873 C C . HIS A 1 108 ? -2.550 11.360 11.073 1.00 71.62 108 HIS A C 1
ATOM 875 O O . HIS A 1 108 ? -1.715 11.048 10.219 1.00 71.62 108 HIS A O 1
ATOM 881 N N . LEU A 1 109 ? -3.578 12.167 10.785 1.00 72.88 109 LEU A N 1
ATOM 882 C CA . LEU A 1 109 ? -3.870 12.674 9.441 1.00 72.88 109 LEU A CA 1
ATOM 883 C C . LEU A 1 109 ? -2.666 13.351 8.767 1.00 72.88 109 LEU A C 1
ATOM 885 O O . LEU A 1 109 ? -2.448 13.166 7.573 1.00 72.88 109 LEU A O 1
ATOM 889 N N . GLU A 1 110 ? -1.849 14.089 9.520 1.00 76.50 110 GLU A N 1
ATOM 890 C CA . GLU A 1 110 ? -0.627 14.706 8.994 1.00 76.50 110 GLU A CA 1
ATOM 891 C C . GLU A 1 110 ? 0.354 13.677 8.419 1.00 76.50 110 GLU A C 1
ATOM 893 O O . GLU A 1 110 ? 0.906 13.881 7.338 1.00 76.50 110 GLU A O 1
ATOM 898 N N . MET A 1 111 ? 0.523 12.542 9.097 1.00 76.62 111 MET A N 1
ATOM 899 C CA . MET A 1 111 ? 1.383 11.460 8.630 1.00 76.62 111 MET A CA 1
ATOM 900 C C . MET A 1 111 ? 0.856 10.877 7.312 1.00 76.62 111 MET A C 1
ATOM 902 O O . MET A 1 111 ? 1.623 10.723 6.362 1.00 76.62 111 MET A O 1
ATOM 906 N N . ARG A 1 112 ? -0.462 10.651 7.211 1.00 74.25 112 ARG A N 1
ATOM 907 C CA . ARG A 1 112 ? -1.113 10.181 5.974 1.00 74.25 112 ARG A CA 1
ATOM 908 C C . ARG A 1 112 ? -0.913 11.165 4.825 1.00 74.25 112 ARG A C 1
ATOM 910 O O . ARG A 1 112 ? -0.526 10.759 3.735 1.00 74.25 112 ARG A O 1
ATOM 917 N N . LEU A 1 113 ? -1.130 12.457 5.074 1.00 77.06 113 LEU A N 1
ATOM 918 C CA . LEU A 1 113 ? -0.925 13.506 4.074 1.00 77.06 113 LEU A CA 1
ATOM 919 C C . LEU A 1 113 ? 0.539 13.578 3.625 1.00 77.06 113 LEU A C 1
ATOM 921 O O . LEU A 1 113 ? 0.807 13.797 2.447 1.00 77.06 113 LEU A O 1
ATOM 925 N N . ASN A 1 114 ? 1.491 13.375 4.536 1.00 79.25 114 ASN A N 1
ATOM 926 C CA . ASN A 1 114 ? 2.908 13.330 4.186 1.00 79.25 114 ASN A CA 1
ATOM 927 C C . ASN A 1 114 ? 3.254 12.098 3.342 1.00 79.25 114 ASN A C 1
ATOM 929 O O . ASN A 1 114 ? 3.962 12.245 2.350 1.00 79.25 114 ASN A O 1
ATOM 933 N N . ALA A 1 115 ? 2.700 10.924 3.645 1.00 77.12 115 ALA A N 1
ATOM 934 C CA . ALA A 1 115 ? 2.868 9.743 2.799 1.00 77.12 115 ALA A CA 1
ATOM 935 C C . ALA A 1 115 ? 2.213 9.906 1.417 1.00 77.12 115 ALA A C 1
ATOM 937 O O . ALA A 1 115 ? 2.811 9.531 0.411 1.00 77.12 115 ALA A O 1
ATOM 938 N N . MET A 1 116 ? 1.038 10.540 1.332 1.00 77.75 116 MET A N 1
ATOM 939 C CA . MET A 1 116 ? 0.381 10.834 0.049 1.00 77.75 116 MET A CA 1
ATOM 940 C C . MET A 1 116 ? 1.245 11.715 -0.862 1.00 77.75 116 MET A C 1
ATOM 942 O O . MET A 1 116 ? 1.250 11.510 -2.073 1.00 77.75 116 MET A O 1
ATOM 946 N N . LYS A 1 117 ? 2.030 12.650 -0.305 1.00 82.00 117 LYS A N 1
ATOM 947 C CA . LYS A 1 117 ? 2.986 13.458 -1.090 1.00 82.00 117 LYS A CA 1
ATOM 948 C C . LYS A 1 117 ? 4.100 12.620 -1.720 1.00 82.00 117 LYS A C 1
ATOM 950 O O . LYS A 1 117 ? 4.677 13.047 -2.714 1.00 82.00 117 LYS A O 1
ATOM 955 N N . LEU A 1 118 ? 4.412 11.457 -1.148 1.00 83.06 118 LEU A N 1
ATOM 956 C CA . LEU A 1 118 ? 5.449 10.554 -1.648 1.00 83.06 118 LEU A CA 1
ATOM 957 C C . LEU A 1 118 ? 4.925 9.582 -2.712 1.00 83.06 118 LEU A C 1
ATOM 959 O O . LEU A 1 118 ? 5.716 9.044 -3.485 1.00 83.06 118 LEU A O 1
ATOM 963 N N . LEU A 1 119 ? 3.606 9.388 -2.797 1.00 81.94 119 LEU A N 1
ATOM 964 C CA . LEU A 1 119 ? 2.984 8.448 -3.730 1.00 81.94 119 LEU A CA 1
ATOM 965 C C . LEU A 1 119 ? 3.383 8.698 -5.202 1.00 81.94 119 LEU A C 1
ATOM 967 O O . LEU A 1 119 ? 3.756 7.735 -5.871 1.00 81.94 119 LEU A O 1
ATOM 971 N N . PRO A 1 120 ? 3.410 9.947 -5.722 1.00 84.56 120 PRO A N 1
ATOM 972 C CA . PRO A 1 120 ? 3.854 10.193 -7.096 1.00 84.56 120 PRO A CA 1
ATOM 973 C C . PRO A 1 120 ? 5.307 9.770 -7.350 1.00 84.56 120 PRO A C 1
ATOM 975 O O . PRO A 1 120 ? 5.630 9.317 -8.444 1.00 84.56 120 PRO A O 1
ATOM 978 N N . PHE A 1 121 ? 6.177 9.894 -6.342 1.00 86.31 121 PHE A N 1
ATOM 979 C CA . PHE A 1 121 ? 7.587 9.515 -6.448 1.00 86.31 121 PHE A CA 1
ATOM 980 C C . PHE A 1 121 ? 7.784 8.004 -6.403 1.00 86.31 121 PHE A C 1
ATOM 982 O O . PHE A 1 121 ? 8.664 7.495 -7.089 1.00 86.31 121 PHE A O 1
ATOM 989 N N . PHE A 1 122 ? 6.942 7.282 -5.659 1.00 89.38 122 PHE A N 1
ATOM 990 C CA . PHE A 1 122 ? 6.954 5.820 -5.660 1.00 89.38 122 PHE A CA 1
ATOM 991 C C . PHE A 1 122 ? 6.719 5.272 -7.075 1.00 89.38 122 PHE A C 1
ATOM 993 O O . PHE A 1 122 ? 7.403 4.355 -7.513 1.00 89.38 122 PHE A O 1
ATOM 1000 N N . PHE A 1 123 ? 5.801 5.885 -7.829 1.00 89.50 123 PHE A N 1
ATOM 1001 C CA . PHE A 1 123 ? 5.500 5.515 -9.215 1.00 89.50 123 PHE A CA 1
ATOM 1002 C C . PHE A 1 123 ? 6.325 6.290 -10.259 1.00 89.50 123 PHE A C 1
ATOM 1004 O O . PHE A 1 123 ? 5.964 6.322 -11.439 1.00 89.50 123 PHE A O 1
ATOM 1011 N N . ALA A 1 124 ? 7.427 6.935 -9.873 1.00 87.44 124 ALA A N 1
ATOM 1012 C CA . ALA A 1 124 ? 8.285 7.618 -10.834 1.00 87.44 124 ALA A CA 1
ATOM 1013 C C . ALA A 1 124 ? 8.989 6.616 -11.765 1.00 87.44 124 ALA A C 1
ATOM 1015 O O . ALA A 1 124 ? 9.273 5.478 -11.397 1.00 87.44 124 ALA A O 1
ATOM 1016 N N . ALA A 1 125 ? 9.285 7.048 -12.994 1.00 86.19 125 ALA A N 1
ATOM 1017 C CA . ALA A 1 125 ? 10.231 6.317 -13.831 1.00 86.19 125 ALA A CA 1
ATOM 1018 C C . ALA A 1 125 ? 11.635 6.471 -13.232 1.00 86.19 125 ALA A C 1
ATOM 1020 O O . ALA A 1 125 ? 12.073 7.597 -12.993 1.00 86.19 125 ALA A O 1
ATOM 1021 N N . LEU A 1 126 ? 12.320 5.353 -13.002 1.00 87.12 126 LEU A N 1
ATOM 1022 C CA . LEU A 1 126 ? 13.674 5.337 -12.456 1.00 87.12 126 LEU A CA 1
ATOM 1023 C C . LEU A 1 126 ? 14.712 5.099 -13.565 1.00 87.12 126 LEU A C 1
ATOM 1025 O O . LEU A 1 126 ? 14.386 4.472 -14.577 1.00 87.12 126 LEU A O 1
ATOM 1029 N N . PRO A 1 127 ? 15.953 5.594 -13.402 1.00 87.25 127 PRO A N 1
ATOM 1030 C CA . PRO A 1 127 ? 17.057 5.253 -14.293 1.00 87.25 127 PRO A CA 1
ATOM 1031 C C . PRO A 1 127 ? 17.292 3.739 -14.355 1.00 87.25 127 PRO A C 1
ATOM 1033 O O . PRO A 1 127 ? 17.196 3.048 -13.345 1.00 87.25 127 PRO A O 1
ATOM 1036 N N . SER A 1 128 ? 17.699 3.223 -15.516 1.00 83.62 128 SER A N 1
ATOM 1037 C CA . SER A 1 128 ? 18.007 1.793 -15.686 1.00 83.62 128 SER A CA 1
ATOM 1038 C C . SER A 1 128 ? 19.193 1.308 -14.842 1.00 83.62 128 SER A C 1
ATOM 1040 O O . SER A 1 128 ? 19.382 0.110 -14.680 1.00 83.62 128 SER A O 1
ATOM 1042 N N . SER A 1 129 ? 20.008 2.229 -14.319 1.00 85.88 129 SER A N 1
ATOM 1043 C CA . SER A 1 129 ? 21.131 1.944 -13.421 1.00 85.88 129 SER A CA 1
ATOM 1044 C C . SER A 1 129 ? 20.734 1.873 -11.943 1.00 85.88 129 SER A C 1
ATOM 1046 O O . SER A 1 129 ? 21.612 1.714 -11.097 1.00 85.88 129 SER A O 1
ATOM 1048 N N . THR A 1 130 ? 19.457 2.071 -11.603 1.00 88.44 130 THR A N 1
ATOM 1049 C CA . THR A 1 130 ? 18.999 1.996 -10.214 1.00 88.44 130 THR A CA 1
ATOM 1050 C C . THR A 1 130 ? 19.181 0.585 -9.666 1.00 88.44 130 THR A C 1
ATOM 1052 O O . THR A 1 130 ? 18.823 -0.395 -10.312 1.00 88.44 130 THR A O 1
ATOM 1055 N N . GLN A 1 131 ? 19.702 0.501 -8.445 1.00 88.06 131 GLN A N 1
ATOM 1056 C CA . GLN A 1 131 ? 19.763 -0.726 -7.663 1.00 88.06 131 GLN A CA 1
ATOM 1057 C C . GLN A 1 131 ? 18.956 -0.540 -6.384 1.00 88.06 131 GLN A C 1
ATOM 1059 O O . GLN A 1 131 ? 18.966 0.535 -5.786 1.00 88.06 131 GLN A O 1
ATOM 1064 N N . PHE A 1 132 ? 18.244 -1.589 -5.984 1.00 89.69 132 PHE A N 1
ATOM 1065 C CA . PHE A 1 132 ? 17.530 -1.611 -4.717 1.00 89.69 132 PHE A CA 1
ATOM 1066 C C . PHE A 1 132 ? 18.369 -2.310 -3.657 1.00 89.69 132 PHE A C 1
ATOM 1068 O O . PHE A 1 132 ? 18.835 -3.430 -3.856 1.00 89.69 132 PHE A O 1
ATOM 1075 N N . HIS A 1 133 ? 18.509 -1.664 -2.507 1.00 90.81 133 HIS A N 1
ATOM 1076 C CA . H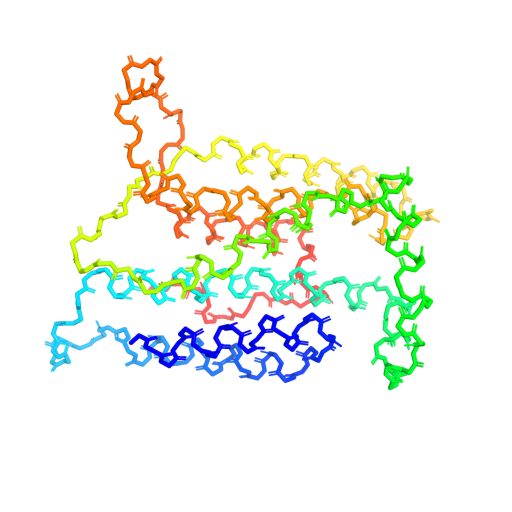IS A 1 133 ? 19.224 -2.209 -1.362 1.00 90.81 133 HIS A CA 1
ATOM 1077 C C . HIS A 1 133 ? 18.259 -2.821 -0.344 1.00 90.81 133 HIS A C 1
ATOM 1079 O O . HIS A 1 133 ? 17.070 -2.487 -0.293 1.00 90.81 133 HIS A O 1
ATOM 1085 N N . ASN A 1 134 ? 18.782 -3.709 0.501 1.00 91.69 134 ASN A N 1
ATOM 1086 C CA . ASN A 1 134 ? 18.034 -4.177 1.661 1.00 91.69 134 ASN A CA 1
ATOM 1087 C C . ASN A 1 134 ? 17.708 -3.007 2.595 1.00 91.69 134 ASN A C 1
ATOM 1089 O O . ASN A 1 134 ? 18.497 -2.077 2.761 1.00 91.69 134 ASN A O 1
ATOM 1093 N N . ILE A 1 135 ? 16.546 -3.092 3.230 1.00 92.00 135 ILE A N 1
ATOM 1094 C CA . ILE A 1 135 ? 16.063 -2.125 4.210 1.00 92.00 135 ILE A CA 1
ATOM 1095 C C . ILE A 1 135 ? 16.359 -2.610 5.630 1.00 92.00 135 ILE A C 1
ATOM 1097 O O . ILE A 1 135 ? 16.440 -3.816 5.878 1.00 92.00 135 ILE A O 1
ATOM 1101 N N . ASP A 1 136 ? 16.445 -1.673 6.574 1.00 91.75 136 ASP A N 1
ATOM 1102 C CA . ASP A 1 136 ? 16.259 -1.986 7.990 1.00 91.75 136 ASP A CA 1
ATOM 1103 C C . ASP A 1 136 ? 14.760 -2.152 8.270 1.00 91.75 136 ASP A C 1
ATOM 1105 O O . ASP A 1 136 ? 13.980 -1.202 8.171 1.00 91.75 136 ASP A O 1
ATOM 1109 N N . ALA A 1 137 ? 14.344 -3.369 8.614 1.00 91.69 137 ALA A N 1
ATOM 1110 C CA . ALA A 1 137 ? 12.950 -3.681 8.912 1.00 91.69 137 ALA A CA 1
ATOM 1111 C C . ALA A 1 137 ? 12.508 -3.267 10.323 1.00 91.69 137 ALA A C 1
ATOM 1113 O O . ALA A 1 137 ? 11.318 -3.377 10.629 1.00 91.69 137 ALA A O 1
ATOM 1114 N N . SER A 1 138 ? 13.415 -2.784 11.181 1.00 91.31 138 SER A N 1
ATOM 1115 C CA . SER A 1 138 ? 13.096 -2.419 12.570 1.00 91.31 138 SER A CA 1
ATOM 1116 C C . SER A 1 138 ? 11.870 -1.493 12.693 1.00 91.31 138 SER A C 1
ATOM 1118 O O . SER A 1 138 ? 10.962 -1.840 13.453 1.00 91.31 138 SER A O 1
ATOM 1120 N N . PRO A 1 139 ? 11.731 -0.407 11.898 1.00 89.81 139 PRO A N 1
ATOM 1121 C CA . PRO A 1 139 ? 10.564 0.474 11.988 1.00 89.81 139 PRO A CA 1
ATOM 1122 C C . PRO A 1 139 ? 9.239 -0.215 11.630 1.00 89.81 139 PRO A C 1
ATOM 1124 O O . PRO A 1 139 ? 8.209 0.060 12.248 1.00 89.81 139 PRO A O 1
ATOM 1127 N N . LEU A 1 140 ? 9.247 -1.126 10.648 1.00 91.69 140 LEU A N 1
ATOM 1128 C CA . LEU A 1 140 ? 8.048 -1.871 10.255 1.00 91.69 140 LEU A CA 1
ATOM 1129 C C . LEU A 1 140 ? 7.679 -2.916 11.309 1.00 91.69 140 LEU A C 1
ATOM 1131 O O . LEU A 1 140 ? 6.504 -3.060 11.638 1.00 91.69 140 LEU A O 1
ATOM 1135 N N . ILE A 1 141 ? 8.671 -3.611 11.869 1.00 92.88 141 ILE A N 1
ATOM 1136 C CA . ILE A 1 141 ? 8.467 -4.574 12.957 1.00 92.88 141 ILE A CA 1
ATOM 1137 C C . ILE A 1 141 ? 7.862 -3.874 14.176 1.00 92.88 141 ILE A C 1
ATOM 1139 O O . ILE A 1 141 ? 6.933 -4.401 14.787 1.00 92.88 141 ILE A O 1
ATOM 1143 N N . ASP A 1 142 ? 8.347 -2.685 14.526 1.00 90.44 142 ASP A N 1
ATOM 1144 C CA . ASP A 1 142 ? 7.795 -1.928 15.647 1.00 90.44 142 ASP A CA 1
ATOM 1145 C C . ASP A 1 142 ? 6.358 -1.474 15.366 1.00 90.44 142 ASP A C 1
ATOM 1147 O O . ASP A 1 142 ? 5.490 -1.652 16.223 1.00 90.44 142 ASP A O 1
ATOM 1151 N N . CYS A 1 143 ? 6.050 -1.018 14.146 1.00 88.81 143 CYS A N 1
ATOM 1152 C CA . CYS A 1 143 ? 4.666 -0.749 13.742 1.00 88.81 143 CYS A CA 1
ATOM 1153 C C . CYS A 1 143 ? 3.771 -1.994 13.881 1.00 88.81 143 CYS A C 1
ATOM 1155 O O . CYS A 1 143 ? 2.684 -1.894 14.446 1.00 88.81 143 CYS A O 1
ATOM 1157 N N . LEU A 1 144 ? 4.231 -3.172 13.443 1.00 89.69 144 LEU A N 1
ATOM 1158 C CA . LEU A 1 144 ? 3.485 -4.430 13.578 1.00 89.69 144 LEU A CA 1
ATOM 1159 C C . LEU A 1 144 ? 3.245 -4.814 15.044 1.00 89.69 144 LEU A C 1
ATOM 1161 O O . LEU A 1 144 ? 2.141 -5.239 15.383 1.00 89.69 144 LEU A O 1
ATOM 1165 N N . LYS A 1 145 ? 4.224 -4.622 15.939 1.00 89.81 145 LYS A N 1
ATOM 1166 C CA . LYS A 1 145 ? 4.032 -4.833 17.388 1.00 89.81 145 LYS A CA 1
ATOM 1167 C C . LYS A 1 145 ? 2.957 -3.911 17.954 1.00 89.81 145 LYS A C 1
ATOM 1169 O O . LYS A 1 145 ? 2.121 -4.359 18.739 1.00 89.81 145 LYS A O 1
ATOM 1174 N N . HIS A 1 146 ? 2.970 -2.638 17.556 1.00 84.69 146 HIS A N 1
ATOM 1175 C CA . HIS A 1 146 ? 1.952 -1.674 17.966 1.00 84.69 146 HIS A CA 1
ATOM 1176 C C . HIS A 1 146 ? 0.555 -2.096 17.500 1.00 84.69 146 HIS A C 1
ATOM 1178 O O . HIS A 1 146 ? -0.350 -2.145 18.329 1.00 84.69 146 HIS A O 1
ATOM 1184 N N . VAL A 1 147 ? 0.393 -2.461 16.221 1.00 81.75 147 VAL A N 1
ATOM 1185 C CA . VAL A 1 147 ? -0.888 -2.969 15.693 1.00 81.75 147 VAL A CA 1
ATOM 1186 C C . VAL A 1 147 ? -1.330 -4.209 16.476 1.00 81.75 147 VAL A C 1
ATOM 1188 O O . VAL A 1 147 ? -2.446 -4.256 16.971 1.00 81.75 147 VAL A O 1
ATOM 1191 N N . THR A 1 148 ? -0.430 -5.173 16.680 1.00 85.62 148 THR A N 1
ATOM 1192 C CA . THR A 1 148 ? -0.720 -6.414 17.422 1.00 85.62 148 THR A CA 1
ATOM 1193 C C . THR A 1 148 ? -1.238 -6.137 18.828 1.00 85.62 148 THR A C 1
ATOM 1195 O O . THR A 1 148 ? -2.203 -6.755 19.271 1.00 85.62 148 THR A O 1
ATOM 1198 N N . THR A 1 149 ? -0.598 -5.201 19.529 1.00 82.75 149 THR A N 1
ATOM 1199 C CA . THR A 1 149 ? -0.961 -4.848 20.904 1.00 82.75 149 THR A CA 1
ATOM 1200 C C . THR A 1 149 ? -2.334 -4.180 20.938 1.00 82.75 149 THR A C 1
ATOM 1202 O O . THR A 1 149 ? -3.158 -4.557 21.765 1.00 82.75 149 THR A O 1
ATOM 1205 N N . ALA A 1 150 ? -2.603 -3.253 20.011 1.00 74.00 150 ALA A N 1
ATOM 1206 C CA . ALA A 1 150 ? -3.904 -2.596 19.880 1.00 74.00 150 ALA A CA 1
ATOM 1207 C C . ALA A 1 150 ? -5.030 -3.605 19.589 1.00 74.00 150 ALA A C 1
ATOM 1209 O O . ALA A 1 150 ? -6.068 -3.578 20.241 1.00 74.00 150 ALA A O 1
ATOM 1210 N N . THR A 1 151 ? -4.805 -4.568 18.694 1.00 70.44 151 THR A N 1
ATOM 1211 C CA . THR A 1 151 ? -5.816 -5.588 18.370 1.00 70.44 151 THR A CA 1
ATOM 1212 C C . THR A 1 151 ? -6.053 -6.581 19.510 1.00 70.44 151 THR A C 1
ATOM 1214 O O . THR A 1 151 ? -7.176 -7.051 19.717 1.00 70.44 151 THR A O 1
ATOM 1217 N N . GLN A 1 152 ? -5.020 -6.906 20.292 1.00 69.81 152 GLN A N 1
ATOM 1218 C CA . GLN A 1 152 ? -5.159 -7.783 21.458 1.00 69.81 152 GLN A CA 1
ATOM 1219 C C . GLN A 1 152 ? -5.960 -7.125 22.586 1.00 69.81 152 GLN A C 1
ATOM 1221 O O . GLN A 1 152 ? -6.859 -7.771 23.126 1.00 69.81 152 GLN A O 1
ATOM 1226 N N . THR A 1 153 ? -5.709 -5.850 22.895 1.00 60.81 153 THR A N 1
ATOM 1227 C CA . THR A 1 153 ? -6.451 -5.128 23.944 1.00 60.81 153 THR A CA 1
ATOM 1228 C C . THR A 1 153 ? -7.938 -4.976 23.604 1.00 60.81 153 THR A C 1
ATOM 1230 O O . THR A 1 153 ? -8.787 -5.049 24.487 1.00 60.81 153 THR A O 1
ATOM 1233 N N . VAL A 1 154 ? -8.294 -4.865 22.323 1.00 57.44 154 VAL A N 1
ATOM 1234 C CA . VAL A 1 154 ? -9.699 -4.779 21.866 1.00 57.44 154 VAL A CA 1
ATOM 1235 C C . VAL A 1 154 ? -10.432 -6.101 21.957 1.00 57.44 154 VAL A C 1
ATOM 1237 O O . VAL A 1 154 ? -11.624 -6.136 22.275 1.00 57.44 154 VAL A O 1
ATOM 1240 N N . ARG A 1 155 ? -9.737 -7.211 21.688 1.00 55.44 155 ARG A N 1
ATOM 1241 C CA . ARG A 1 155 ? -10.323 -8.554 21.784 1.00 55.44 155 ARG A CA 1
ATOM 1242 C C . ARG A 1 155 ? -10.772 -8.904 23.202 1.00 55.44 155 ARG A C 1
ATOM 1244 O O . ARG A 1 155 ? -11.597 -9.813 23.330 1.00 55.44 155 ARG A O 1
ATOM 1251 N N . GLU A 1 156 ? -10.279 -8.206 24.219 1.00 55.69 156 GLU A N 1
ATOM 1252 C CA . GLU A 1 156 ? -10.698 -8.351 25.616 1.00 55.69 156 GLU A CA 1
ATOM 1253 C C . GLU A 1 156 ? -11.934 -7.489 25.954 1.00 55.69 156 GLU A C 1
ATOM 1255 O O . GLU A 1 156 ? -12.737 -7.884 26.796 1.00 55.69 156 GLU A O 1
ATOM 1260 N N . ASP A 1 157 ? -12.170 -6.395 25.219 1.00 51.59 157 ASP A N 1
ATOM 1261 C CA . ASP A 1 157 ? -13.183 -5.363 25.513 1.00 51.59 157 ASP A CA 1
ATOM 1262 C C . ASP A 1 157 ? -14.342 -5.307 24.482 1.00 51.59 157 ASP A C 1
ATOM 1264 O O . ASP A 1 157 ? -15.012 -4.281 24.308 1.00 51.59 157 ASP A O 1
ATOM 1268 N N . ARG A 1 158 ? -14.610 -6.434 23.795 1.00 43.62 158 ARG A N 1
ATOM 1269 C CA . ARG A 1 158 ? -15.463 -6.592 22.581 1.00 43.62 158 ARG A CA 1
ATOM 1270 C C . ARG A 1 158 ? -16.869 -5.976 22.599 1.00 43.62 158 ARG A C 1
ATOM 1272 O O . ARG A 1 158 ? -17.513 -5.933 21.557 1.00 43.62 158 ARG A O 1
ATOM 1279 N N . TYR A 1 159 ? -17.371 -5.518 23.740 1.00 44.78 159 TYR A N 1
ATOM 1280 C CA . TYR A 1 159 ? -18.701 -4.916 23.857 1.00 44.78 159 TYR A CA 1
ATOM 1281 C C . TYR A 1 159 ? -18.716 -3.381 23.786 1.00 44.78 159 TYR A C 1
ATOM 1283 O O . TYR A 1 159 ? -19.802 -2.805 23.860 1.00 44.78 159 TYR A O 1
ATOM 1291 N N . LYS A 1 160 ? -17.565 -2.696 23.660 1.00 45.09 160 LYS A N 1
ATOM 1292 C CA . LYS A 1 160 ? -17.528 -1.220 23.746 1.00 45.09 160 LYS A CA 1
ATOM 1293 C C . LYS A 1 160 ? -16.812 -0.457 22.633 1.00 45.09 160 LYS A C 1
ATOM 1295 O O . LYS A 1 160 ? -17.030 0.749 22.556 1.00 45.09 160 LYS A O 1
ATOM 1300 N N . CYS A 1 161 ? -16.004 -1.091 21.785 1.00 47.22 161 CYS A N 1
ATOM 1301 C CA . CYS A 1 161 ? -15.208 -0.354 20.802 1.00 47.22 161 CYS A CA 1
ATOM 1302 C C . CYS A 1 161 ? -15.669 -0.621 19.368 1.00 47.22 161 CYS A C 1
ATOM 1304 O O . CYS A 1 161 ? -15.565 -1.741 18.875 1.00 47.22 161 CYS A O 1
ATOM 1306 N N . ASP A 1 162 ? -16.157 0.427 18.703 1.00 51.28 162 ASP A N 1
ATOM 1307 C CA . ASP A 1 162 ? -16.289 0.476 17.247 1.00 51.28 162 ASP A CA 1
ATOM 1308 C C . ASP A 1 162 ? -14.904 0.203 16.626 1.00 51.28 162 ASP A C 1
ATOM 1310 O O . ASP A 1 162 ? -13.977 0.955 16.934 1.00 51.28 162 ASP A O 1
ATOM 1314 N N . PRO A 1 163 ? -14.729 -0.829 15.775 1.00 49.97 163 PRO A N 1
ATOM 1315 C CA . PRO A 1 163 ? -13.465 -1.144 15.104 1.00 49.97 163 PRO A CA 1
ATOM 1316 C C . PRO A 1 163 ? -12.810 0.052 14.405 1.00 49.97 163 PRO A C 1
ATOM 1318 O O . PRO A 1 163 ? -11.597 0.039 14.214 1.00 49.97 163 PRO A O 1
ATOM 1321 N N . SER A 1 164 ? -13.573 1.104 14.075 1.00 52.28 164 SER A N 1
ATOM 1322 C CA . SER A 1 164 ? -13.064 2.390 13.581 1.00 52.28 164 SER A CA 1
ATOM 1323 C C . SER A 1 164 ? -12.017 3.048 14.502 1.00 52.28 164 SER A C 1
ATOM 1325 O O . SER A 1 164 ? -11.204 3.846 14.027 1.00 52.28 164 SER A O 1
ATOM 1327 N N . TRP A 1 165 ? -11.976 2.692 15.794 1.00 51.41 165 TRP A N 1
ATOM 1328 C CA . TRP A 1 165 ? -11.091 3.289 16.799 1.00 51.41 165 TRP A CA 1
ATOM 1329 C C . TRP A 1 165 ? -9.597 2.981 16.571 1.00 51.41 165 TRP A C 1
ATOM 1331 O O . TRP A 1 165 ? -8.778 3.892 16.697 1.00 51.41 165 TRP A O 1
ATOM 1341 N N . GLU A 1 166 ? -9.222 1.761 16.156 1.00 52.53 166 GLU A N 1
ATOM 1342 C CA . GLU A 1 166 ? -7.817 1.414 15.833 1.00 52.53 166 GLU A CA 1
ATOM 1343 C C . GLU A 1 166 ? -7.293 2.282 14.678 1.00 52.53 166 GLU A C 1
ATOM 1345 O O . GLU A 1 166 ? -6.117 2.652 14.596 1.00 52.53 166 GLU A O 1
ATOM 1350 N N . TRP A 1 167 ? -8.205 2.691 13.797 1.00 56.03 167 TRP A N 1
ATOM 1351 C CA . TRP A 1 167 ? -7.919 3.540 12.648 1.00 56.03 167 TRP A CA 1
ATOM 1352 C C . TRP A 1 167 ? -7.878 5.031 13.007 1.00 56.03 167 TRP A C 1
ATOM 1354 O O . TRP A 1 167 ? -7.205 5.801 12.309 1.00 56.03 167 TRP A O 1
ATOM 1364 N N . ILE A 1 168 ? -8.529 5.439 14.103 1.00 52.78 168 ILE A N 1
ATOM 1365 C CA . ILE A 1 168 ? -8.338 6.744 14.764 1.00 52.78 168 ILE A CA 1
ATOM 1366 C C . ILE A 1 168 ? -6.984 6.780 15.488 1.00 52.78 168 ILE A C 1
ATOM 1368 O O . ILE A 1 168 ? -6.324 7.818 15.495 1.00 52.78 168 ILE A O 1
ATOM 1372 N N . GLU A 1 169 ? -6.529 5.654 16.035 1.00 63.62 169 GLU A N 1
ATOM 1373 C CA . GLU A 1 169 ? -5.209 5.544 16.666 1.00 63.62 169 GLU A CA 1
ATOM 1374 C C . GLU A 1 169 ? -4.061 5.553 15.636 1.00 63.62 169 GLU A C 1
ATOM 1376 O O . GLU A 1 169 ? -2.922 5.896 15.957 1.00 63.62 169 GLU A O 1
ATOM 1381 N N . GLY A 1 170 ? -4.362 5.219 14.375 1.00 67.88 170 GLY A N 1
ATOM 1382 C CA . GLY A 1 170 ? -3.475 5.387 13.221 1.00 67.88 170 GLY A CA 1
ATOM 1383 C C . GLY A 1 170 ? -2.398 4.313 13.066 1.00 67.88 170 GLY A C 1
ATOM 1384 O O . GLY A 1 170 ? -1.432 4.539 12.339 1.00 67.88 170 GLY A O 1
ATOM 1385 N N . SER A 1 171 ? -2.544 3.152 13.705 1.00 70.44 171 SER A N 1
ATOM 1386 C CA . SER A 1 171 ? -1.556 2.062 13.702 1.00 70.44 171 SER A CA 1
ATOM 1387 C C . SER A 1 171 ? -1.268 1.500 12.296 1.00 70.44 171 SER A C 1
ATOM 1389 O O . SER A 1 171 ? -0.112 1.492 11.871 1.00 70.44 171 SER A O 1
ATOM 1391 N N . ASP A 1 172 ? -2.293 1.159 11.510 1.00 72.75 172 ASP A N 1
ATOM 1392 C CA . ASP A 1 172 ? -2.129 0.751 10.100 1.00 72.75 172 ASP A CA 1
ATOM 1393 C C . ASP A 1 172 ? -1.563 1.881 9.229 1.00 72.75 172 ASP A C 1
ATOM 1395 O O . ASP A 1 172 ? -0.768 1.667 8.320 1.00 72.75 172 ASP A O 1
ATOM 1399 N N . SER A 1 173 ? -1.924 3.127 9.541 1.00 76.19 173 SER A N 1
ATOM 1400 C CA . SER A 1 173 ? -1.399 4.285 8.813 1.00 76.19 173 SER A CA 1
ATOM 1401 C C . SER A 1 173 ? 0.088 4.483 9.064 1.00 76.19 173 SER A C 1
ATOM 1403 O O . SER A 1 173 ? 0.815 4.769 8.116 1.00 76.19 173 SER A O 1
ATOM 1405 N N . ARG A 1 174 ? 0.555 4.269 10.300 1.00 81.19 174 ARG A N 1
ATOM 1406 C CA . ARG A 1 174 ? 1.985 4.228 10.628 1.00 81.19 174 ARG A CA 1
ATOM 1407 C C . ARG A 1 174 ? 2.691 3.136 9.831 1.00 81.19 174 ARG A C 1
ATOM 1409 O O . ARG A 1 174 ? 3.738 3.406 9.251 1.00 81.19 174 ARG A O 1
ATOM 1416 N N . LEU A 1 175 ? 2.090 1.951 9.731 1.00 85.31 175 LEU A N 1
ATOM 1417 C CA . LEU A 1 175 ? 2.664 0.832 8.988 1.00 85.31 175 LEU A CA 1
ATOM 1418 C C . LEU A 1 175 ? 2.725 1.094 7.470 1.00 85.31 175 LEU A C 1
ATOM 1420 O O . LEU A 1 175 ? 3.767 0.854 6.857 1.00 85.31 175 LEU A O 1
ATOM 1424 N N . LEU A 1 176 ? 1.679 1.673 6.867 1.00 83.88 176 LEU A N 1
ATOM 1425 C CA . LEU A 1 176 ? 1.695 2.115 5.465 1.00 83.88 176 LEU A CA 1
ATOM 1426 C C . LEU A 1 176 ? 2.767 3.190 5.227 1.00 83.88 176 LEU A C 1
ATOM 1428 O O . LEU A 1 176 ? 3.510 3.123 4.249 1.00 83.88 176 LEU A O 1
ATOM 1432 N N . CYS A 1 177 ? 2.888 4.165 6.131 1.00 84.69 177 CYS A N 1
ATOM 1433 C CA . CYS A 1 177 ? 3.898 5.218 6.023 1.00 84.69 177 CYS A CA 1
ATOM 1434 C C . CYS A 1 177 ? 5.320 4.663 6.161 1.00 84.69 177 CYS A C 1
ATOM 1436 O O . CYS A 1 177 ? 6.192 5.047 5.387 1.00 84.69 177 CYS A O 1
ATOM 1438 N N . ALA A 1 178 ? 5.551 3.735 7.093 1.00 88.50 178 ALA A N 1
ATOM 1439 C CA . ALA A 1 178 ? 6.828 3.041 7.242 1.00 88.50 178 ALA A CA 1
ATOM 1440 C C . ALA A 1 178 ? 7.163 2.196 6.001 1.00 88.50 178 ALA A C 1
ATOM 1442 O O . ALA A 1 178 ? 8.310 2.181 5.566 1.00 88.50 178 ALA A O 1
ATOM 1443 N N . THR A 1 179 ? 6.158 1.558 5.394 1.00 90.19 179 THR A N 1
ATOM 1444 C CA . THR A 1 179 ? 6.294 0.786 4.148 1.00 90.19 179 THR A CA 1
ATOM 1445 C C . THR A 1 179 ? 6.679 1.678 2.967 1.00 90.19 179 THR A C 1
ATOM 1447 O O . THR A 1 179 ? 7.610 1.362 2.232 1.00 90.19 179 THR A O 1
ATOM 1450 N N . ILE A 1 180 ? 6.027 2.830 2.796 1.00 89.56 180 ILE A N 1
ATOM 1451 C CA . ILE A 1 180 ? 6.398 3.798 1.753 1.00 89.56 180 ILE A CA 1
ATOM 1452 C C . ILE A 1 180 ? 7.785 4.393 2.038 1.00 89.56 180 ILE A C 1
ATOM 1454 O O . ILE A 1 180 ? 8.609 4.490 1.134 1.00 89.56 180 ILE A O 1
ATOM 1458 N N . GLY A 1 181 ? 8.076 4.758 3.288 1.00 88.50 181 GLY A N 1
ATOM 1459 C CA . GLY A 1 181 ? 9.368 5.319 3.686 1.00 88.50 181 GLY A CA 1
ATOM 1460 C C . GLY A 1 181 ? 10.536 4.369 3.418 1.00 88.50 181 GLY A C 1
ATOM 1461 O O . GLY A 1 181 ? 11.536 4.780 2.832 1.00 88.50 181 GLY A O 1
ATOM 1462 N N . SER A 1 182 ? 10.390 3.086 3.759 1.00 90.38 182 SER A N 1
ATOM 1463 C CA . SER A 1 182 ? 11.444 2.091 3.547 1.00 90.38 182 SER A CA 1
ATOM 1464 C C . SER A 1 182 ? 11.718 1.814 2.067 1.00 90.38 182 SER A C 1
ATOM 1466 O O . SER A 1 182 ? 12.846 1.472 1.716 1.00 90.38 182 SER A O 1
ATOM 1468 N N . HIS A 1 183 ? 10.745 2.026 1.173 1.00 92.12 183 HIS A N 1
ATOM 1469 C CA . HIS A 1 183 ? 10.999 1.982 -0.269 1.00 92.12 183 HIS A CA 1
ATOM 1470 C C . HIS A 1 183 ? 12.027 3.042 -0.671 1.00 92.12 183 HIS A C 1
ATOM 1472 O O . HIS A 1 183 ? 12.990 2.730 -1.368 1.00 92.12 183 HIS A O 1
ATOM 1478 N N . PHE A 1 184 ? 11.883 4.276 -0.188 1.00 89.75 184 PHE A N 1
ATOM 1479 C CA . PHE A 1 184 ? 12.871 5.318 -0.465 1.00 89.75 184 PHE A CA 1
ATOM 1480 C C . PHE A 1 184 ? 14.216 5.012 0.195 1.00 89.75 184 PHE A C 1
ATOM 1482 O O . PHE A 1 184 ? 15.247 5.181 -0.446 1.00 89.75 184 PHE A O 1
ATOM 1489 N N . SER A 1 185 ? 14.232 4.458 1.410 1.00 88.75 185 SER A N 1
ATOM 1490 C CA . SER A 1 185 ? 15.479 3.982 2.028 1.00 88.75 185 SER A CA 1
ATOM 1491 C C . SER A 1 185 ? 16.182 2.901 1.199 1.00 88.75 185 SER A C 1
ATOM 1493 O O . SER A 1 185 ? 17.403 2.839 1.196 1.00 88.75 185 SER A O 1
ATOM 1495 N N . SER A 1 186 ? 15.440 2.071 0.458 1.00 90.62 186 SER A N 1
ATOM 1496 C CA . SER A 1 186 ? 16.044 1.083 -0.448 1.00 90.62 186 SER A CA 1
ATOM 1497 C C . SER A 1 186 ? 16.629 1.685 -1.731 1.00 90.62 186 SER A C 1
ATOM 1499 O O . SER A 1 186 ? 17.438 1.029 -2.379 1.00 90.62 186 SER A O 1
ATOM 1501 N N . LEU A 1 187 ? 16.211 2.900 -2.110 1.00 88.25 187 LEU A N 1
ATOM 1502 C CA . LEU A 1 187 ? 16.702 3.623 -3.291 1.00 88.25 187 LEU A CA 1
ATOM 1503 C C . LEU A 1 187 ? 17.957 4.443 -2.996 1.00 88.25 187 LEU A C 1
ATOM 1505 O O . LEU A 1 187 ? 18.806 4.617 -3.866 1.00 88.25 187 LEU A O 1
ATOM 1509 N N . PHE A 1 188 ? 18.049 4.983 -1.784 1.00 80.44 188 PHE A N 1
ATOM 1510 C CA . PHE A 1 188 ? 19.155 5.826 -1.359 1.00 80.44 188 PHE A CA 1
ATOM 1511 C C . PHE A 1 188 ? 20.024 5.022 -0.397 1.00 80.44 188 PHE A C 1
ATOM 1513 O O . PHE A 1 188 ? 19.719 4.926 0.790 1.00 80.44 188 PHE A O 1
ATOM 1520 N N . HIS A 1 189 ? 21.090 4.404 -0.914 1.00 65.25 189 HIS A N 1
ATOM 1521 C CA . HIS A 1 189 ? 22.085 3.776 -0.052 1.00 65.25 189 HIS A CA 1
ATOM 1522 C C . HIS A 1 189 ? 22.782 4.867 0.756 1.00 65.25 189 HIS A C 1
ATOM 1524 O O . HIS A 1 189 ? 23.533 5.676 0.212 1.00 65.25 189 HIS A O 1
ATOM 1530 N N . ASP A 1 190 ? 22.480 4.936 2.048 1.00 54.62 190 ASP A N 1
ATOM 1531 C CA . ASP A 1 190 ? 23.057 5.953 2.912 1.00 54.62 190 ASP A CA 1
ATOM 1532 C C . ASP A 1 190 ? 24.425 5.470 3.423 1.00 54.62 190 ASP A C 1
ATOM 1534 O O . ASP A 1 190 ? 24.559 4.931 4.526 1.00 54.62 190 ASP A O 1
ATOM 1538 N N . ASP A 1 191 ? 25.463 5.645 2.596 1.00 49.88 191 ASP A N 1
ATOM 1539 C CA . ASP A 1 191 ? 26.867 5.358 2.950 1.00 49.88 191 ASP A CA 1
ATOM 1540 C C . ASP A 1 191 ? 27.325 6.126 4.205 1.00 49.88 191 ASP A C 1
ATOM 1542 O O . ASP A 1 191 ? 28.315 5.770 4.845 1.00 49.88 191 ASP A O 1
ATOM 1546 N N . MET A 1 192 ? 26.594 7.174 4.597 1.00 42.78 192 MET A N 1
ATOM 1547 C CA . MET A 1 192 ? 26.895 7.977 5.778 1.00 42.78 192 MET A CA 1
ATOM 1548 C C . MET A 1 192 ? 26.418 7.336 7.094 1.00 42.78 192 MET A C 1
ATOM 1550 O O . MET A 1 192 ? 26.969 7.651 8.150 1.00 42.78 192 MET A O 1
ATOM 1554 N N . PHE A 1 193 ? 25.441 6.420 7.053 1.00 43.66 193 PHE A N 1
ATOM 1555 C CA . PHE A 1 193 ? 24.912 5.722 8.240 1.00 43.66 193 PHE A CA 1
ATOM 1556 C C . PHE A 1 193 ? 25.317 4.243 8.316 1.00 43.66 193 PHE A C 1
ATOM 1558 O O . PHE A 1 193 ? 25.209 3.631 9.384 1.00 43.66 193 PHE A O 1
ATOM 1565 N N . SER A 1 194 ? 25.846 3.674 7.230 1.00 44.81 194 SER A N 1
ATOM 1566 C CA . SER A 1 194 ? 26.287 2.273 7.158 1.00 44.81 194 SER A CA 1
ATOM 1567 C C . SER A 1 194 ? 27.483 1.950 8.069 1.00 44.81 194 SER A C 1
ATOM 1569 O O . SER A 1 194 ? 27.646 0.806 8.491 1.00 44.81 194 SER A O 1
ATOM 1571 N N . ALA A 1 195 ? 28.283 2.950 8.455 1.00 43.19 195 ALA A N 1
ATOM 1572 C CA . ALA A 1 195 ? 29.441 2.756 9.331 1.00 43.19 195 ALA A CA 1
ATOM 1573 C C . ALA A 1 195 ? 29.096 2.583 10.828 1.00 43.19 195 ALA A C 1
ATOM 1575 O O . ALA A 1 195 ? 29.962 2.163 11.595 1.00 43.19 195 ALA A O 1
ATOM 1576 N N . ALA A 1 196 ? 27.869 2.899 11.270 1.00 43.59 196 ALA A N 1
ATOM 1577 C CA . ALA A 1 196 ? 27.550 2.983 12.703 1.00 43.59 196 ALA A CA 1
ATOM 1578 C C . ALA A 1 196 ? 26.498 1.986 13.217 1.00 43.59 196 ALA A C 1
ATOM 1580 O O . ALA A 1 196 ? 26.451 1.748 14.425 1.00 43.59 196 ALA A O 1
ATOM 1581 N N . GLN A 1 197 ? 25.663 1.385 12.365 1.00 50.44 197 GLN A N 1
ATOM 1582 C CA . GLN A 1 197 ? 24.647 0.427 12.818 1.00 50.44 197 GLN A CA 1
ATOM 1583 C C . GLN A 1 197 ? 24.475 -0.700 11.802 1.00 50.44 197 GLN A C 1
ATOM 1585 O O . GLN A 1 197 ? 23.856 -0.524 10.758 1.00 50.44 197 GLN A O 1
ATOM 1590 N N . SER A 1 198 ? 24.975 -1.897 12.124 1.00 56.50 198 SER A N 1
ATOM 1591 C CA . SER A 1 198 ? 24.495 -3.109 11.461 1.00 56.50 198 SER A CA 1
ATOM 1592 C C . SER A 1 198 ? 22.992 -3.213 11.734 1.00 56.50 198 SER A C 1
ATOM 1594 O O . SER A 1 198 ? 22.600 -3.441 12.884 1.00 56.50 198 SER A O 1
ATOM 1596 N N . SER A 1 199 ? 22.144 -3.009 10.723 1.00 63.06 199 SER A N 1
ATOM 1597 C CA . SER A 1 199 ? 20.695 -3.147 10.888 1.00 63.06 199 SER A CA 1
ATOM 1598 C C . SER A 1 199 ? 20.396 -4.550 11.410 1.00 63.06 199 SER A C 1
ATOM 1600 O O . SER A 1 199 ? 20.729 -5.540 10.752 1.00 63.06 199 SER A O 1
ATOM 1602 N N . LYS A 1 200 ? 19.783 -4.653 12.592 1.00 75.75 200 LYS A N 1
ATOM 1603 C CA . LYS A 1 200 ? 19.488 -5.943 13.234 1.00 75.75 200 LYS A CA 1
ATOM 1604 C C . LYS A 1 200 ? 18.612 -6.842 12.352 1.00 75.75 200 LYS A C 1
ATOM 1606 O O . LYS A 1 200 ? 18.712 -8.063 12.439 1.00 75.75 200 LYS A O 1
ATOM 1611 N N . TYR A 1 201 ? 17.782 -6.235 11.504 1.00 86.88 201 TYR A N 1
ATOM 1612 C CA . TYR A 1 201 ? 16.866 -6.922 10.602 1.00 86.88 201 TYR A CA 1
ATOM 1613 C C . TYR A 1 201 ? 17.029 -6.382 9.175 1.00 86.88 201 TYR A C 1
ATOM 1615 O O . TYR A 1 201 ? 16.274 -5.516 8.744 1.00 86.88 201 TYR A O 1
ATOM 1623 N N . SER A 1 202 ? 18.035 -6.882 8.454 1.00 91.31 202 SER A N 1
ATOM 1624 C CA . SER A 1 202 ? 18.233 -6.579 7.030 1.00 91.31 202 SER A CA 1
ATOM 1625 C C . SER A 1 202 ? 17.374 -7.506 6.168 1.00 91.31 202 SER A C 1
ATOM 1627 O O . SER A 1 202 ? 17.447 -8.726 6.320 1.00 91.31 202 SER A O 1
ATOM 1629 N N . THR A 1 203 ? 16.556 -6.949 5.277 1.00 92.12 203 THR A N 1
ATOM 1630 C CA . THR A 1 203 ? 15.686 -7.722 4.372 1.00 92.12 203 THR A CA 1
ATOM 1631 C C . THR A 1 203 ? 15.360 -6.930 3.107 1.00 92.12 203 THR A C 1
ATOM 1633 O O . THR A 1 203 ? 15.521 -5.709 3.081 1.00 92.12 203 THR A O 1
ATOM 1636 N N . SER A 1 204 ? 14.874 -7.595 2.058 1.00 91.81 204 SER A N 1
ATOM 1637 C CA . SER A 1 204 ? 14.346 -6.896 0.886 1.00 91.81 204 SER A CA 1
ATOM 1638 C C . SER A 1 204 ? 13.028 -6.193 1.227 1.00 91.81 204 SER A C 1
ATOM 1640 O O . SER A 1 204 ? 12.243 -6.652 2.063 1.00 91.81 204 SER A O 1
ATOM 1642 N N . TRP A 1 205 ? 12.757 -5.069 0.558 1.00 94.06 205 TRP A N 1
ATOM 1643 C CA . TRP A 1 205 ? 11.498 -4.344 0.742 1.00 94.06 205 TRP A CA 1
ATOM 1644 C C . TRP A 1 205 ? 10.287 -5.222 0.397 1.00 94.06 205 TRP A C 1
ATOM 1646 O O . TRP A 1 205 ? 9.344 -5.310 1.183 1.00 94.06 205 TRP A O 1
ATOM 1656 N N . SER A 1 206 ? 10.347 -5.922 -0.741 1.00 91.62 206 SER A N 1
ATOM 1657 C CA . SER A 1 206 ? 9.281 -6.809 -1.217 1.00 91.62 2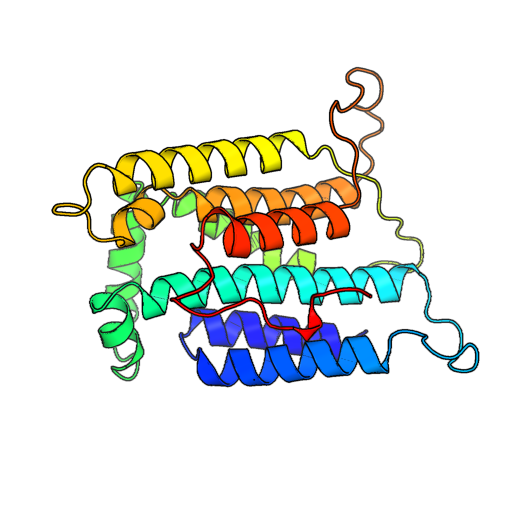06 SER A CA 1
ATOM 1658 C C . SER A 1 206 ? 9.028 -7.957 -0.236 1.00 91.62 206 SER A C 1
ATOM 1660 O O . SER A 1 206 ? 7.877 -8.233 0.101 1.00 91.62 206 SER A O 1
ATOM 1662 N N . GLY A 1 207 ? 10.093 -8.557 0.314 1.00 91.56 207 GLY A N 1
ATOM 1663 C CA . GLY A 1 207 ? 9.988 -9.608 1.328 1.00 91.56 207 GLY A CA 1
ATOM 1664 C C . GLY A 1 207 ? 9.337 -9.116 2.621 1.00 91.56 207 GLY A C 1
ATOM 1665 O O . GLY A 1 207 ? 8.451 -9.780 3.159 1.00 91.56 207 GLY A O 1
ATOM 1666 N N . MET A 1 208 ? 9.708 -7.923 3.095 1.00 93.44 208 MET A N 1
ATOM 1667 C CA . MET A 1 208 ? 9.077 -7.331 4.277 1.00 93.44 208 MET A CA 1
ATOM 1668 C C . MET A 1 208 ? 7.602 -6.985 4.039 1.00 93.44 208 MET A C 1
ATOM 1670 O O . MET A 1 208 ? 6.779 -7.217 4.922 1.00 93.44 208 MET A O 1
ATOM 1674 N N . CYS A 1 209 ? 7.259 -6.453 2.862 1.00 92.00 209 CYS A N 1
ATOM 1675 C CA . CYS A 1 209 ? 5.884 -6.105 2.504 1.00 92.00 209 CYS A CA 1
ATOM 1676 C C . CYS A 1 209 ? 4.990 -7.351 2.383 1.00 92.00 209 CYS A C 1
ATOM 1678 O O . CYS A 1 209 ? 3.863 -7.356 2.879 1.00 92.00 209 CYS A O 1
ATOM 1680 N N . ALA A 1 210 ? 5.499 -8.436 1.794 1.00 89.88 210 ALA A N 1
ATOM 1681 C CA . ALA A 1 210 ? 4.794 -9.714 1.749 1.00 89.88 210 ALA A CA 1
ATOM 1682 C C . ALA A 1 210 ? 4.590 -10.295 3.159 1.00 89.88 210 ALA A C 1
ATOM 1684 O O . ALA A 1 210 ? 3.474 -10.665 3.521 1.00 89.88 210 ALA A O 1
ATOM 1685 N N . ALA A 1 211 ? 5.639 -10.312 3.990 1.00 92.12 211 ALA A N 1
ATOM 1686 C CA . ALA A 1 211 ? 5.562 -10.826 5.356 1.00 92.12 211 ALA A CA 1
ATOM 1687 C C . ALA A 1 211 ? 4.593 -10.022 6.238 1.00 92.12 211 ALA A C 1
ATOM 1689 O O . ALA A 1 211 ? 3.787 -10.613 6.958 1.00 92.12 211 ALA A O 1
ATOM 1690 N N . SER A 1 212 ? 4.629 -8.686 6.168 1.00 91.19 212 SER A N 1
ATOM 1691 C CA . SER A 1 212 ? 3.683 -7.837 6.900 1.00 91.19 212 SER A CA 1
ATOM 1692 C C . SER A 1 212 ? 2.254 -8.052 6.412 1.00 91.19 212 SER A C 1
ATOM 1694 O O . SER A 1 212 ? 1.353 -8.174 7.237 1.00 91.19 212 SER A O 1
ATOM 1696 N N . SER A 1 213 ? 2.051 -8.198 5.101 1.00 86.88 213 SER A N 1
ATOM 1697 C CA . SER A 1 213 ? 0.733 -8.473 4.525 1.00 86.88 213 SER A CA 1
ATOM 1698 C C . SER A 1 213 ? 0.157 -9.803 5.005 1.00 86.88 213 SER A C 1
ATOM 1700 O O . SER A 1 213 ? -0.987 -9.863 5.459 1.00 86.88 213 SER A O 1
ATOM 1702 N N . LEU A 1 214 ? 0.967 -10.865 4.981 1.00 87.81 214 LEU A N 1
ATOM 1703 C CA . LEU A 1 214 ? 0.588 -12.179 5.503 1.00 87.81 214 LEU A CA 1
ATOM 1704 C C . LEU A 1 214 ? 0.279 -12.130 6.997 1.00 87.81 214 LEU A C 1
ATOM 1706 O O . LEU A 1 214 ? -0.662 -12.782 7.439 1.00 87.81 214 LEU A O 1
ATOM 1710 N N . TYR A 1 215 ? 1.037 -11.358 7.773 1.00 89.44 215 TYR A N 1
ATOM 1711 C CA . TYR A 1 215 ? 0.800 -11.198 9.204 1.00 89.44 215 TYR A CA 1
ATOM 1712 C C . TYR A 1 215 ? -0.521 -10.470 9.491 1.00 89.44 215 TYR A C 1
ATOM 1714 O O . TYR A 1 215 ? -1.343 -10.958 10.269 1.00 89.44 215 TYR A O 1
ATOM 1722 N N . MET A 1 216 ? -0.758 -9.340 8.820 1.00 85.12 216 MET A N 1
ATOM 1723 C CA . MET A 1 216 ? -1.984 -8.546 8.957 1.00 85.12 216 MET A CA 1
ATOM 1724 C C . MET A 1 216 ? -3.233 -9.340 8.556 1.00 85.12 216 MET A C 1
ATOM 1726 O O . MET A 1 216 ? -4.276 -9.220 9.199 1.00 85.12 216 MET A O 1
ATOM 1730 N N . HIS A 1 217 ? -3.116 -10.179 7.527 1.00 81.31 217 HIS A N 1
ATOM 1731 C CA . HIS A 1 217 ? -4.197 -11.031 7.046 1.00 81.31 217 HIS A CA 1
ATOM 1732 C C . HIS A 1 217 ? -4.362 -12.311 7.890 1.00 81.31 217 HIS A C 1
ATOM 1734 O O . HIS A 1 217 ? -5.426 -12.587 8.427 1.00 81.31 217 HIS A O 1
ATOM 1740 N N . SER A 1 218 ? -3.327 -13.136 8.035 1.00 82.06 218 SER A N 1
ATOM 1741 C CA . SER A 1 218 ? -3.465 -14.478 8.634 1.00 82.06 218 SER A CA 1
ATOM 1742 C C . SER A 1 218 ? -3.411 -14.494 10.155 1.00 82.06 218 SER A C 1
ATOM 1744 O O . SER A 1 218 ? -4.005 -15.372 10.770 1.00 82.06 218 SER A O 1
ATOM 1746 N N . VAL A 1 219 ? -2.644 -13.586 10.765 1.00 83.44 219 VAL A N 1
ATOM 1747 C CA . VAL A 1 219 ? -2.403 -13.611 12.216 1.00 83.44 219 VAL A CA 1
ATOM 1748 C C . VAL A 1 219 ? -3.325 -12.641 12.933 1.00 83.44 219 VAL A C 1
ATOM 1750 O O . VAL A 1 219 ? -3.933 -13.004 13.938 1.00 83.44 219 VAL A O 1
ATOM 1753 N N . LEU A 1 220 ? -3.426 -11.410 12.429 1.00 78.50 220 LEU A N 1
ATOM 1754 C CA . LEU A 1 220 ? -4.274 -10.389 13.043 1.00 78.50 220 LEU A CA 1
ATOM 1755 C C . LEU A 1 220 ? -5.706 -10.388 12.504 1.00 78.50 220 LEU A C 1
ATOM 1757 O O . LEU A 1 220 ? -6.587 -9.845 13.165 1.00 78.50 220 LEU A O 1
ATOM 1761 N N . GLU A 1 221 ? -5.942 -10.990 11.333 1.00 76.38 221 GLU A N 1
ATOM 1762 C CA . GLU A 1 221 ? -7.254 -11.048 10.665 1.00 76.38 221 GLU A CA 1
ATOM 1763 C C . GLU A 1 221 ? -7.856 -9.659 10.373 1.00 76.38 221 GLU A C 1
ATOM 1765 O O . GLU A 1 221 ? -9.044 -9.532 10.079 1.00 76.38 221 GLU A O 1
ATOM 1770 N N . LEU A 1 222 ? -7.030 -8.606 10.405 1.00 73.19 222 LEU A N 1
ATOM 1771 C CA . LEU A 1 222 ? -7.453 -7.217 10.202 1.00 73.19 222 LEU A CA 1
ATOM 1772 C C . LEU A 1 222 ? -7.784 -6.921 8.741 1.00 73.19 222 LEU A C 1
ATOM 1774 O O . LEU A 1 222 ? -8.586 -6.036 8.452 1.00 73.19 222 LEU A O 1
ATOM 1778 N N . TRP A 1 223 ? -7.158 -7.646 7.816 1.00 73.69 223 TRP A N 1
ATOM 1779 C CA . TRP A 1 223 ? -7.360 -7.472 6.376 1.00 73.69 223 TRP A CA 1
ATOM 1780 C C . TRP A 1 223 ? -8.298 -8.501 5.755 1.00 73.69 223 TRP A C 1
ATOM 1782 O O . TRP A 1 223 ? -8.562 -8.434 4.560 1.00 73.69 223 TRP A O 1
ATOM 1792 N N . ASN A 1 224 ? -8.842 -9.419 6.553 1.00 62.84 224 ASN A N 1
ATOM 1793 C CA . ASN A 1 224 ? -9.700 -10.478 6.025 1.00 62.84 224 ASN A CA 1
ATOM 1794 C C . ASN A 1 224 ? -11.075 -9.950 5.659 1.00 62.84 224 ASN A C 1
ATOM 1796 O O . ASN A 1 224 ? -11.755 -10.550 4.840 1.00 62.84 224 ASN A O 1
ATOM 1800 N N . GLY A 1 225 ? -11.565 -8.911 6.342 1.00 51.31 225 GLY A N 1
ATOM 1801 C CA . GLY A 1 225 ? -12.993 -8.581 6.291 1.00 51.31 225 GLY A CA 1
ATOM 1802 C C . GLY A 1 225 ? -13.913 -9.781 6.607 1.00 51.31 225 GLY A C 1
ATOM 1803 O O . GLY A 1 225 ? -15.102 -9.706 6.320 1.00 51.31 225 GLY A O 1
ATOM 1804 N N . GLY A 1 226 ? -13.372 -10.880 7.166 1.00 45.84 226 GLY A N 1
ATOM 1805 C CA . GLY A 1 226 ? -14.039 -12.177 7.344 1.00 45.84 226 GLY A CA 1
ATOM 1806 C C . GLY A 1 226 ? -13.696 -13.298 6.338 1.00 45.84 226 GLY A C 1
ATOM 1807 O O . GLY A 1 226 ? -14.187 -14.406 6.530 1.00 45.84 226 GLY A O 1
ATOM 1808 N N . GLU A 1 227 ? -12.867 -13.076 5.312 1.00 46.69 227 GLU A N 1
ATOM 1809 C CA . GLU A 1 227 ? -12.530 -14.066 4.267 1.00 46.69 227 GLU A CA 1
ATOM 1810 C C . GLU A 1 227 ? -11.086 -14.612 4.360 1.00 46.69 227 GLU A C 1
ATOM 1812 O O . GLU A 1 227 ? -10.203 -14.019 4.977 1.00 46.69 227 GLU A O 1
ATOM 1817 N N . ALA A 1 228 ? -10.847 -15.795 3.780 1.00 45.97 228 ALA A N 1
ATOM 1818 C CA . ALA A 1 228 ? -9.534 -16.451 3.761 1.00 45.97 228 ALA A CA 1
ATOM 1819 C C . ALA A 1 228 ? -8.583 -15.826 2.718 1.00 45.97 228 ALA A C 1
ATOM 1821 O O . ALA A 1 228 ? -9.043 -15.224 1.752 1.00 45.97 228 ALA A O 1
ATOM 1822 N N . ILE A 1 229 ? -7.260 -16.010 2.894 1.00 51.16 229 ILE A N 1
ATOM 1823 C CA . ILE A 1 229 ? -6.247 -15.559 1.918 1.00 51.16 229 ILE A CA 1
ATOM 1824 C C . ILE A 1 229 ? -6.580 -16.134 0.545 1.00 51.16 229 ILE A C 1
ATOM 1826 O O . ILE A 1 229 ? -6.815 -17.338 0.418 1.00 51.16 229 ILE A O 1
ATOM 1830 N N . ASP A 1 230 ? -6.540 -15.282 -0.482 1.00 51.84 230 ASP A N 1
ATOM 1831 C CA . ASP A 1 230 ? -6.614 -15.725 -1.870 1.00 51.84 230 ASP A CA 1
ATOM 1832 C C . ASP A 1 230 ? -5.502 -16.742 -2.144 1.00 51.84 230 ASP A C 1
ATOM 1834 O O . ASP A 1 230 ? -4.310 -16.451 -1.999 1.00 51.84 230 ASP A O 1
ATOM 1838 N N . ALA A 1 231 ? -5.911 -17.945 -2.549 1.00 51.91 231 ALA A N 1
ATOM 1839 C CA . ALA A 1 231 ? -5.027 -19.090 -2.678 1.00 51.91 231 ALA A CA 1
ATOM 1840 C C . ALA A 1 231 ? -3.864 -18.870 -3.664 1.00 51.91 231 ALA A C 1
ATOM 1842 O O . ALA A 1 231 ? -2.869 -19.589 -3.611 1.00 51.91 231 ALA A O 1
ATOM 1843 N N . ARG A 1 232 ? -3.963 -17.859 -4.534 1.00 51.34 232 ARG A N 1
ATOM 1844 C CA . ARG A 1 232 ? -2.916 -17.471 -5.488 1.00 51.34 232 ARG A CA 1
ATOM 1845 C C . ARG A 1 232 ? -1.673 -16.853 -4.836 1.00 51.34 232 ARG A C 1
ATOM 1847 O O . ARG A 1 232 ? -0.632 -16.802 -5.479 1.00 51.34 232 ARG A O 1
ATOM 1854 N N . PHE A 1 233 ? -1.748 -16.418 -3.575 1.00 45.22 233 PHE A N 1
ATOM 1855 C CA . PHE A 1 233 ? -0.585 -15.931 -2.816 1.00 45.22 233 PHE A CA 1
ATOM 1856 C C . PHE A 1 233 ? 0.175 -17.036 -2.066 1.00 45.22 233 PHE A C 1
ATOM 1858 O O . PHE A 1 233 ? 1.212 -16.756 -1.460 1.00 45.22 233 PHE A O 1
ATOM 1865 N N . TYR A 1 234 ? -0.302 -18.285 -2.095 1.00 41.06 234 TYR A N 1
ATOM 1866 C CA . TYR A 1 234 ? 0.490 -19.416 -1.622 1.00 41.06 234 TYR A CA 1
ATOM 1867 C C . TYR A 1 234 ? 1.487 -19.805 -2.711 1.00 41.06 234 TYR A C 1
ATOM 1869 O O . TYR A 1 234 ? 1.124 -20.397 -3.723 1.00 41.06 234 TYR A O 1
ATOM 1877 N N . VAL A 1 235 ? 2.755 -19.456 -2.504 1.00 39.28 235 VAL A N 1
ATOM 1878 C CA . VAL A 1 235 ? 3.851 -19.974 -3.326 1.00 39.28 235 VAL A CA 1
ATOM 1879 C C . VAL A 1 235 ? 4.025 -21.458 -2.991 1.00 39.28 235 VAL A C 1
ATOM 1881 O O . VAL A 1 235 ? 4.273 -21.798 -1.831 1.00 39.28 235 VAL A O 1
ATOM 1884 N N . SER A 1 236 ? 3.861 -22.324 -3.993 1.00 34.25 236 SER A N 1
ATOM 1885 C CA . SER A 1 236 ? 4.304 -23.725 -3.984 1.00 34.25 236 SER A CA 1
ATOM 1886 C C . SER A 1 236 ? 5.638 -23.856 -4.698 1.00 34.25 236 SER A C 1
ATOM 1888 O O . SER A 1 236 ? 5.695 -23.340 -5.837 1.00 34.25 236 SER A O 1
#

Foldseek 3Di:
DVVLLVLLVVLVVCLVLVVLVVSVVSLVVLLVVLVVVPCPDPPPPDDDPVNNVLSLLSSLLSVLVSLVSVLLCLLDPVNVVCSVPPNPPPPVNVVVVLVVCVVVCFLVSVLLVVLVVCVVVSSDDDDPPFDFFWFQCVQLVVLLVVLVVVLVVCVVVVPDDRPCVVSRVNSSVSNSSVLSVRRVVRRDVPPVCVVPDPRPDTDGSSVSSLVSVCCVCPPSVSSQSVHHPDPSSDDD

pLDDT: mean 75.07, std 15.45, range [34.25, 94.06]